Protein AF-A0A832FJK4-F1 (afdb_monomer_lite)

Radius of gyration: 18.73 Å; chains: 1; bounding box: 47×43×52 Å

Structure (mmCIF, N/CA/C/O backbone):
data_AF-A0A832FJK4-F1
#
_entry.id   AF-A0A832FJK4-F1
#
loop_
_atom_site.group_PDB
_atom_site.id
_atom_site.type_symbol
_atom_site.label_atom_id
_atom_site.label_alt_id
_atom_site.label_comp_id
_atom_site.label_asym_id
_atom_site.label_entity_id
_atom_site.label_seq_id
_atom_site.pdbx_PDB_ins_code
_atom_site.Cartn_x
_atom_site.Cartn_y
_atom_site.Cartn_z
_atom_site.occupancy
_atom_site.B_iso_or_equiv
_atom_site.auth_seq_id
_atom_site.auth_comp_id
_atom_site.auth_asym_id
_atom_site.auth_atom_id
_atom_site.pdbx_PDB_model_num
ATOM 1 N N . MET A 1 1 ? -4.639 -10.556 -31.255 1.00 46.19 1 MET A N 1
ATOM 2 C CA . MET A 1 1 ? -5.691 -10.397 -30.230 1.00 46.19 1 MET A CA 1
ATOM 3 C C . MET A 1 1 ? -5.447 -9.042 -29.583 1.00 46.19 1 MET A C 1
ATOM 5 O O . MET A 1 1 ? -4.349 -8.845 -29.084 1.00 46.19 1 MET A O 1
ATOM 9 N N . GLU A 1 2 ? -6.365 -8.078 -29.709 1.00 50.56 2 GLU A N 1
ATOM 10 C CA . GLU A 1 2 ? -6.190 -6.750 -29.097 1.00 50.56 2 GLU A CA 1
ATOM 11 C C . GLU A 1 2 ? -6.209 -6.884 -27.573 1.00 50.56 2 GLU A C 1
ATOM 13 O O . GLU A 1 2 ? -7.192 -7.343 -26.992 1.00 50.56 2 GLU A O 1
ATOM 18 N N . PHE A 1 3 ? -5.112 -6.502 -26.926 1.00 54.91 3 PHE A N 1
ATOM 19 C CA . PHE A 1 3 ? -5.036 -6.428 -25.477 1.00 54.91 3 PHE A CA 1
ATOM 20 C C . PHE A 1 3 ? -5.956 -5.311 -24.973 1.00 54.91 3 PHE A C 1
ATOM 22 O O . PHE A 1 3 ? -5.736 -4.136 -25.263 1.00 54.91 3 PHE A O 1
ATOM 29 N N . LYS A 1 4 ? -6.999 -5.676 -24.221 1.00 58.84 4 LYS A N 1
ATOM 30 C CA . LYS A 1 4 ? -7.890 -4.724 -23.551 1.00 58.84 4 LYS A CA 1
ATOM 31 C C . LYS A 1 4 ? -7.655 -4.798 -22.051 1.00 58.84 4 LYS A C 1
ATOM 33 O O . LYS A 1 4 ? -8.064 -5.756 -21.402 1.00 58.84 4 LYS A O 1
ATOM 38 N N . VAL A 1 5 ? -7.015 -3.772 -21.500 1.00 63.72 5 VAL A N 1
ATOM 39 C CA . VAL A 1 5 ? -7.017 -3.554 -20.051 1.00 63.72 5 VAL A CA 1
ATOM 40 C C . VAL A 1 5 ? -8.322 -2.876 -19.677 1.00 63.72 5 VAL A C 1
ATOM 42 O O . VAL A 1 5 ? -8.707 -1.885 -20.299 1.00 63.72 5 VAL A O 1
ATOM 45 N N . ASN A 1 6 ? -8.981 -3.372 -18.634 1.00 70.50 6 ASN A N 1
ATOM 46 C CA . ASN A 1 6 ? -10.072 -2.632 -18.019 1.00 70.50 6 ASN A CA 1
ATOM 47 C C . ASN A 1 6 ? -9.505 -1.340 -17.414 1.00 70.50 6 ASN A C 1
ATOM 49 O O . ASN A 1 6 ? -8.643 -1.371 -16.537 1.00 70.50 6 ASN A O 1
ATOM 53 N N . LEU A 1 7 ? -9.967 -0.191 -17.900 1.00 74.19 7 LEU A N 1
ATOM 54 C CA . LEU A 1 7 ? -9.667 1.091 -17.273 1.00 74.19 7 LEU A CA 1
ATOM 55 C C . LEU A 1 7 ? -10.648 1.326 -16.116 1.00 74.19 7 LEU A C 1
ATOM 57 O O . LEU A 1 7 ? -11.813 0.944 -16.233 1.00 74.19 7 LEU A O 1
ATOM 61 N N . PRO A 1 8 ? -10.216 1.963 -15.012 1.00 87.25 8 PRO A N 1
ATOM 62 C CA . PRO A 1 8 ? -8.905 2.588 -14.789 1.00 87.25 8 PRO A CA 1
ATOM 63 C C . PRO A 1 8 ? -7.824 1.629 -14.234 1.00 87.25 8 PRO A C 1
ATOM 65 O O . PRO A 1 8 ? -7.935 1.176 -13.093 1.00 87.25 8 PRO A O 1
ATOM 68 N N . LEU A 1 9 ? -6.743 1.387 -14.998 1.00 94.12 9 LEU A N 1
ATOM 69 C CA . LEU A 1 9 ? -5.592 0.569 -14.573 1.00 94.12 9 LEU A CA 1
ATOM 70 C C . LEU A 1 9 ? -4.705 1.319 -13.571 1.00 94.12 9 LEU A C 1
ATOM 72 O O . LEU A 1 9 ? -4.314 2.462 -13.810 1.00 94.12 9 LEU A O 1
ATOM 76 N N . ARG A 1 10 ? -4.339 0.650 -12.481 1.00 96.88 10 ARG A N 1
ATOM 77 C CA . ARG A 1 10 ? -3.470 1.154 -11.417 1.00 96.88 10 ARG A CA 1
ATOM 78 C C . ARG A 1 10 ? -2.304 0.201 -11.221 1.00 96.88 10 ARG A C 1
ATOM 80 O O . ARG A 1 10 ? -2.511 -1.001 -11.071 1.00 96.88 10 ARG A O 1
ATOM 87 N N . LEU A 1 11 ? -1.091 0.734 -11.205 1.00 97.88 11 LEU A N 1
ATOM 88 C CA . LEU A 1 11 ? 0.113 -0.050 -10.959 1.00 97.88 11 LEU A CA 1
ATOM 89 C C . LEU A 1 11 ? 0.932 0.578 -9.841 1.00 97.88 11 LEU A C 1
ATOM 91 O O . LEU A 1 11 ? 1.090 1.795 -9.780 1.00 97.88 11 LEU A O 1
ATOM 95 N N . SER A 1 12 ? 1.475 -0.271 -8.981 1.00 98.12 12 SER A N 1
ATOM 96 C CA . SER A 1 12 ? 2.572 0.086 -8.087 1.00 98.12 12 SER A CA 1
ATOM 97 C C . SER A 1 12 ? 3.820 -0.657 -8.536 1.00 98.12 12 SER A C 1
ATOM 99 O O . SER A 1 12 ? 3.767 -1.875 -8.716 1.00 98.12 12 SER A O 1
ATOM 101 N N . LEU A 1 13 ? 4.914 0.064 -8.718 1.00 97.88 13 LEU A N 1
ATOM 102 C CA . LEU A 1 13 ? 6.229 -0.475 -9.025 1.00 97.88 13 LEU A CA 1
ATOM 103 C C . LEU A 1 13 ? 7.113 -0.247 -7.816 1.00 97.88 13 LEU A C 1
ATOM 105 O O . LEU A 1 13 ? 7.175 0.869 -7.305 1.00 97.88 13 LEU A O 1
ATOM 109 N N . SER A 1 14 ? 7.800 -1.297 -7.400 1.00 97.19 14 SER A N 1
ATOM 110 C CA . SER A 1 14 ? 8.677 -1.248 -6.255 1.00 97.19 14 SER A CA 1
ATOM 111 C C . SER A 1 14 ? 10.026 -1.877 -6.546 1.00 97.19 14 SER A C 1
ATOM 113 O O . SER A 1 14 ? 10.111 -2.954 -7.149 1.00 97.19 14 SER A O 1
ATOM 115 N N . PHE A 1 15 ? 11.074 -1.188 -6.110 1.00 95.31 15 PHE A N 1
ATOM 116 C CA . PHE A 1 15 ? 12.455 -1.627 -6.227 1.00 95.31 15 PHE A CA 1
ATOM 117 C C . PHE A 1 15 ? 13.087 -1.648 -4.839 1.00 95.31 15 PHE A C 1
ATOM 119 O O . PHE A 1 15 ? 13.536 -0.623 -4.330 1.00 95.31 15 PHE A O 1
ATOM 126 N N . TYR A 1 16 ? 13.079 -2.832 -4.233 1.00 91.25 16 TYR A N 1
ATOM 127 C CA . TYR A 1 16 ? 13.581 -3.078 -2.884 1.00 91.25 16 TYR A CA 1
ATOM 128 C C . TYR A 1 16 ? 14.607 -4.201 -2.907 1.00 91.25 16 TYR A C 1
ATOM 130 O O . TYR A 1 16 ? 14.375 -5.247 -3.514 1.00 91.25 16 TYR A O 1
ATOM 138 N N . ASN A 1 17 ? 15.731 -3.997 -2.230 1.00 90.06 17 ASN A N 1
ATOM 139 C CA . ASN A 1 17 ? 16.921 -4.832 -2.315 1.00 90.06 17 ASN A CA 1
ATOM 140 C C . ASN A 1 17 ? 17.280 -5.141 -3.777 1.00 90.06 17 ASN A C 1
ATOM 142 O O . ASN A 1 17 ? 17.509 -6.298 -4.137 1.00 90.06 17 ASN A O 1
ATOM 146 N N . TRP A 1 18 ? 17.259 -4.123 -4.645 1.00 89.81 18 TRP A N 1
ATOM 147 C CA . TRP A 1 18 ? 17.527 -4.318 -6.068 1.00 89.81 18 TRP A CA 1
ATOM 148 C C . TRP A 1 18 ? 18.979 -4.771 -6.283 1.00 89.81 18 TRP A C 1
ATOM 150 O O . TRP A 1 18 ? 19.924 -4.002 -6.122 1.00 89.81 18 TRP A O 1
ATOM 160 N N . GLN A 1 19 ? 19.146 -6.036 -6.672 1.00 85.38 19 GLN A N 1
ATOM 161 C CA . GLN A 1 19 ? 20.445 -6.643 -6.995 1.00 85.38 19 GLN A CA 1
ATOM 162 C C . GLN A 1 19 ? 20.674 -6.808 -8.505 1.00 85.38 19 GLN A C 1
ATOM 164 O O . GLN A 1 19 ? 21.713 -7.316 -8.921 1.00 85.38 19 GLN A O 1
ATOM 169 N N . GLY A 1 20 ? 19.697 -6.424 -9.331 1.00 80.12 20 GLY A N 1
ATOM 170 C CA . GLY A 1 20 ? 19.796 -6.541 -10.783 1.00 80.12 20 GLY A CA 1
ATOM 171 C C . GLY A 1 20 ? 20.735 -5.502 -11.394 1.00 80.12 20 GLY A C 1
ATOM 172 O O . GLY A 1 20 ? 21.103 -4.502 -10.772 1.00 80.12 20 GLY A O 1
ATOM 173 N N . ALA A 1 21 ? 21.106 -5.718 -12.652 1.00 83.75 21 ALA A N 1
ATOM 174 C CA . ALA A 1 21 ? 21.904 -4.747 -13.385 1.00 83.75 21 ALA A CA 1
ATOM 175 C C . ALA A 1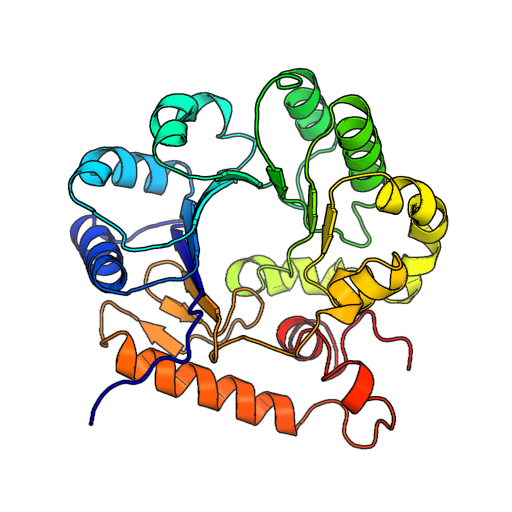 21 ? 21.063 -3.500 -13.725 1.00 83.75 21 ALA A C 1
ATOM 177 O O . ALA A 1 21 ? 19.856 -3.590 -13.950 1.00 83.75 21 ALA A O 1
ATOM 178 N N . GLU A 1 22 ? 21.694 -2.328 -13.805 1.00 85.81 22 GLU A N 1
ATOM 179 C CA . GLU A 1 22 ? 21.026 -1.074 -14.195 1.00 85.81 22 GLU A CA 1
ATOM 180 C C . GLU A 1 22 ? 20.249 -1.169 -15.532 1.00 85.81 22 GLU A C 1
ATOM 182 O O . GLU A 1 22 ? 19.123 -0.670 -15.591 1.00 85.81 22 GLU A O 1
ATOM 187 N N . PRO A 1 23 ? 20.725 -1.887 -16.573 1.00 89.88 23 PRO A N 1
ATOM 188 C CA . PRO A 1 23 ? 19.935 -2.104 -17.788 1.00 89.88 23 PRO A CA 1
ATOM 189 C C . PRO A 1 23 ? 18.600 -2.828 -17.556 1.00 89.88 23 PRO A C 1
ATOM 191 O O . PRO A 1 23 ? 17.607 -2.508 -18.211 1.00 89.88 23 PRO A O 1
ATOM 194 N N . ASP A 1 24 ? 18.536 -3.774 -16.614 1.00 91.62 24 ASP A N 1
ATOM 195 C CA . ASP A 1 24 ? 17.291 -4.485 -16.297 1.00 91.62 24 ASP A CA 1
ATOM 196 C C . ASP A 1 24 ? 16.299 -3.567 -15.579 1.00 91.62 24 ASP A C 1
ATOM 198 O O . ASP A 1 24 ? 15.100 -3.599 -15.863 1.00 91.62 24 ASP A O 1
ATOM 202 N N . PHE A 1 25 ? 16.803 -2.693 -14.704 1.00 91.69 25 PHE A N 1
ATOM 203 C CA . PHE A 1 25 ? 16.010 -1.659 -14.043 1.00 91.69 25 PHE A CA 1
ATOM 204 C C . PHE A 1 25 ? 15.345 -0.740 -15.078 1.00 91.69 25 PHE A C 1
ATOM 206 O O . PHE A 1 25 ? 14.126 -0.553 -15.070 1.00 91.69 25 PHE A O 1
ATOM 213 N N . GLN A 1 26 ? 16.130 -0.243 -16.038 1.00 92.44 26 GLN A N 1
ATOM 214 C CA . GLN A 1 26 ? 15.624 0.591 -17.129 1.00 92.44 26 GLN A CA 1
ATOM 215 C C . GLN A 1 26 ? 14.624 -0.159 -18.016 1.00 92.44 26 GLN A C 1
ATOM 217 O O . GLN A 1 26 ? 13.579 0.393 -18.367 1.00 92.44 26 GLN A O 1
ATOM 222 N N . LYS A 1 27 ? 14.895 -1.430 -18.342 1.00 94.50 27 LYS A N 1
ATOM 223 C CA . LYS A 1 27 ? 13.990 -2.277 -19.132 1.00 94.50 27 LYS A CA 1
ATOM 224 C C . LYS A 1 27 ? 12.620 -2.419 -18.464 1.00 94.50 27 LYS A C 1
ATOM 226 O O . LYS A 1 27 ? 11.601 -2.313 -19.146 1.00 94.50 27 LYS A O 1
ATOM 231 N N . ILE A 1 28 ? 12.579 -2.608 -17.143 1.00 95.56 28 ILE A N 1
ATOM 232 C CA . ILE A 1 28 ? 11.327 -2.687 -16.373 1.00 95.56 28 ILE A CA 1
ATOM 233 C C . ILE A 1 28 ? 10.563 -1.360 -16.441 1.00 95.56 28 ILE A C 1
ATOM 235 O O . ILE A 1 28 ? 9.364 -1.357 -16.727 1.00 95.56 28 ILE A O 1
ATOM 239 N N . LEU A 1 29 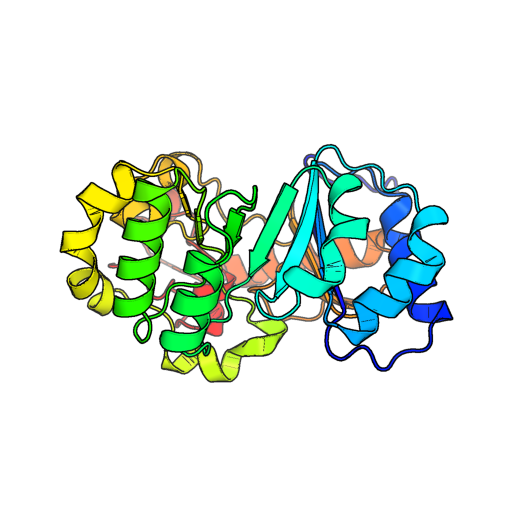? 11.242 -0.231 -16.223 1.00 95.12 29 LEU A N 1
ATOM 240 C CA . LEU A 1 29 ? 10.607 1.087 -16.298 1.00 95.12 29 LEU A CA 1
ATOM 241 C C . LEU A 1 29 ? 10.061 1.380 -17.703 1.00 95.12 29 LEU A C 1
ATOM 243 O O . LEU A 1 29 ? 8.918 1.820 -17.826 1.00 95.12 29 LEU A O 1
ATOM 247 N N . LYS A 1 30 ? 10.816 1.056 -18.764 1.00 94.56 30 LYS A N 1
ATOM 248 C CA . LYS A 1 30 ? 10.356 1.176 -20.159 1.00 94.56 30 LYS A CA 1
ATOM 249 C C . LYS A 1 30 ? 9.135 0.307 -20.453 1.00 94.56 30 LYS A C 1
ATOM 251 O O . LYS A 1 30 ? 8.217 0.766 -21.130 1.00 94.56 30 LYS A O 1
ATOM 256 N N . ALA A 1 31 ? 9.069 -0.907 -19.906 1.00 94.25 31 ALA A N 1
ATOM 257 C CA . ALA A 1 31 ? 7.905 -1.777 -20.079 1.00 94.25 31 ALA A CA 1
ATOM 258 C C . ALA A 1 31 ? 6.610 -1.152 -19.521 1.00 94.25 31 ALA A C 1
ATOM 260 O O . ALA A 1 31 ? 5.530 -1.385 -20.060 1.00 94.25 31 ALA A O 1
ATOM 261 N N . VAL A 1 32 ? 6.712 -0.331 -18.471 1.00 94.69 32 VAL A N 1
ATOM 262 C CA . VAL A 1 32 ? 5.561 0.340 -17.844 1.00 94.69 32 VAL A CA 1
ATOM 263 C C . VAL A 1 32 ? 5.293 1.726 -18.432 1.00 94.69 32 VAL A C 1
ATOM 265 O O . VAL A 1 32 ? 4.139 2.145 -18.499 1.00 94.69 32 VAL A O 1
ATOM 268 N N . GLU A 1 33 ? 6.320 2.428 -18.914 1.00 94.12 33 GLU A N 1
ATOM 269 C CA . GLU A 1 33 ? 6.223 3.778 -19.489 1.00 94.12 33 GLU A CA 1
ATOM 270 C C . GLU A 1 33 ? 5.171 3.890 -20.605 1.00 94.12 33 GLU A C 1
ATOM 272 O O . GLU A 1 33 ? 4.436 4.879 -20.685 1.00 94.12 33 GLU A O 1
ATOM 277 N N . HIS A 1 34 ? 5.067 2.866 -21.454 1.00 89.94 34 HIS A N 1
ATOM 278 C CA . HIS A 1 34 ? 4.142 2.858 -22.586 1.00 89.94 34 HIS A CA 1
ATOM 279 C C . HIS A 1 34 ? 2.667 2.680 -22.187 1.00 89.94 34 HIS A C 1
ATOM 281 O O . HIS A 1 34 ? 1.778 2.944 -23.005 1.00 89.94 34 HIS A O 1
ATOM 287 N N . LEU A 1 35 ? 2.387 2.263 -20.950 1.00 92.69 35 LEU A N 1
ATOM 288 C CA . LEU A 1 35 ? 1.033 2.011 -20.469 1.00 92.69 35 LEU A CA 1
ATOM 289 C C . LEU A 1 35 ? 0.301 3.322 -20.158 1.00 92.69 35 LEU A C 1
ATOM 291 O O . LEU A 1 35 ? 0.863 4.261 -19.600 1.00 92.69 35 LEU A O 1
ATOM 295 N N . LYS A 1 36 ? -0.994 3.371 -20.486 1.00 92.69 36 LYS A N 1
ATOM 296 C CA . LYS A 1 36 ? -1.892 4.452 -20.055 1.00 92.69 36 LYS A CA 1
ATOM 297 C C . LYS A 1 36 ? -2.511 4.073 -18.716 1.00 92.69 36 LYS A C 1
ATOM 299 O O . LYS A 1 36 ? -3.383 3.208 -18.660 1.00 92.69 36 LYS A O 1
ATOM 304 N N . LEU A 1 37 ? -2.053 4.719 -17.653 1.00 95.31 37 LEU A N 1
ATOM 305 C CA . LEU A 1 37 ? -2.426 4.398 -16.281 1.00 95.31 37 LEU A CA 1
ATOM 306 C C . LEU A 1 37 ? -3.350 5.468 -15.701 1.00 95.31 37 LEU A C 1
ATOM 308 O O . LEU A 1 37 ? -3.211 6.663 -15.958 1.00 95.31 37 LEU A O 1
ATOM 312 N N . PHE A 1 38 ? -4.283 5.041 -14.862 1.00 95.94 38 PHE A N 1
ATOM 313 C CA . PHE A 1 38 ? -4.989 5.957 -13.978 1.00 95.94 38 PHE A CA 1
ATOM 314 C C . PHE A 1 38 ? -4.088 6.385 -12.822 1.00 95.94 38 PHE A C 1
ATOM 316 O O . PHE A 1 38 ? -3.971 7.575 -12.543 1.00 95.94 38 PHE A O 1
ATOM 323 N N . SER A 1 39 ? -3.390 5.436 -12.194 1.00 97.00 39 SER A N 1
ATOM 324 C CA . SER A 1 39 ? -2.366 5.762 -11.204 1.00 97.00 39 SER A CA 1
ATOM 325 C C . SER A 1 39 ? -1.116 4.906 -11.350 1.00 97.00 39 SER A C 1
ATOM 327 O O . SER A 1 39 ? -1.196 3.715 -11.663 1.00 97.00 39 SER A O 1
ATOM 329 N N . LEU A 1 40 ? 0.024 5.531 -11.077 1.00 97.62 40 LEU A N 1
ATOM 330 C CA . LEU A 1 40 ? 1.325 4.899 -10.946 1.00 97.62 40 LEU A CA 1
ATOM 331 C C . LEU A 1 40 ? 1.924 5.283 -9.592 1.00 97.62 40 LEU A C 1
ATOM 333 O O . LEU A 1 40 ? 2.161 6.464 -9.341 1.00 97.62 40 LEU A O 1
ATOM 337 N N . SER A 1 41 ? 2.181 4.294 -8.747 1.00 97.88 41 SER A N 1
ATOM 338 C CA . SER A 1 41 ? 2.978 4.467 -7.533 1.00 97.88 41 SER A CA 1
ATOM 339 C C . SER A 1 41 ? 4.380 3.924 -7.780 1.00 97.88 41 SER A C 1
ATOM 341 O O . SER A 1 41 ? 4.511 2.813 -8.293 1.00 97.88 41 SER A O 1
ATOM 343 N N . LEU A 1 42 ? 5.407 4.696 -7.441 1.00 97.19 42 LEU A N 1
ATOM 344 C CA . LEU A 1 42 ? 6.803 4.273 -7.494 1.00 97.19 42 LEU A CA 1
ATOM 345 C C . LEU A 1 42 ? 7.364 4.254 -6.080 1.00 97.19 42 LEU A C 1
ATOM 347 O O . LEU A 1 42 ? 7.257 5.244 -5.366 1.00 97.19 42 LEU A O 1
ATOM 351 N N . GLU A 1 43 ? 7.944 3.130 -5.698 1.00 96.25 43 GLU A N 1
ATOM 352 C CA . GLU A 1 43 ? 8.523 2.893 -4.384 1.00 96.25 43 GLU A CA 1
ATOM 353 C C . GLU A 1 43 ? 9.959 2.394 -4.556 1.00 96.25 43 GLU A C 1
ATOM 355 O O . GLU A 1 43 ? 10.241 1.539 -5.401 1.00 96.25 43 GLU A O 1
ATOM 360 N N . PHE A 1 44 ? 10.875 2.941 -3.767 1.00 93.31 44 PHE A N 1
ATOM 361 C CA . PHE A 1 44 ? 12.295 2.636 -3.870 1.00 93.31 44 PHE A CA 1
ATOM 362 C C . PHE A 1 44 ? 12.900 2.515 -2.478 1.00 93.31 44 PHE A C 1
ATOM 364 O O . PHE A 1 44 ? 12.594 3.322 -1.602 1.00 93.31 44 PHE A O 1
ATOM 371 N N . ASP A 1 45 ? 13.816 1.567 -2.307 1.00 91.00 45 ASP A N 1
ATOM 372 C CA . ASP A 1 45 ? 14.832 1.710 -1.270 1.00 91.00 45 ASP A CA 1
ATOM 373 C C . ASP A 1 45 ? 15.860 2.792 -1.657 1.00 91.00 45 ASP A C 1
ATOM 375 O O . ASP A 1 45 ? 15.909 3.276 -2.795 1.00 91.00 45 ASP A O 1
ATOM 379 N N . ARG A 1 46 ? 16.731 3.154 -0.713 1.00 88.50 46 ARG A N 1
ATOM 380 C CA . ARG A 1 46 ? 17.774 4.166 -0.919 1.00 88.50 46 ARG A CA 1
ATOM 381 C C . ARG A 1 46 ? 18.672 3.901 -2.135 1.00 88.50 46 ARG A C 1
ATOM 383 O O . ARG A 1 46 ? 19.056 4.842 -2.832 1.00 88.50 46 ARG A O 1
ATOM 390 N N . GLN A 1 47 ? 19.041 2.646 -2.391 1.00 89.69 47 GLN A N 1
ATOM 391 C CA . GLN A 1 47 ? 19.947 2.296 -3.486 1.00 89.69 47 GLN A CA 1
ATOM 392 C C . GLN A 1 47 ? 19.244 2.440 -4.839 1.00 89.69 47 GLN A C 1
ATOM 394 O O . GLN A 1 47 ? 19.767 3.095 -5.744 1.00 89.69 47 GLN A O 1
ATOM 399 N N . ALA A 1 48 ? 18.055 1.859 -4.973 1.00 91.81 48 ALA A N 1
ATOM 400 C CA . ALA A 1 48 ? 17.244 1.929 -6.177 1.00 91.81 48 ALA A CA 1
ATOM 401 C C . ALA A 1 48 ? 16.830 3.370 -6.495 1.00 91.81 48 ALA A C 1
ATOM 403 O O . ALA A 1 48 ? 16.816 3.761 -7.662 1.00 91.81 48 ALA A O 1
ATOM 404 N N . LEU A 1 49 ? 16.575 4.185 -5.468 1.00 90.56 49 LEU A N 1
ATOM 405 C CA . LEU A 1 49 ? 16.257 5.598 -5.633 1.00 90.56 49 LEU A CA 1
ATOM 406 C C . LEU A 1 49 ? 17.414 6.377 -6.262 1.00 90.56 49 LEU A C 1
ATOM 408 O O . LEU A 1 49 ? 17.196 7.175 -7.172 1.00 90.56 49 LEU A O 1
ATOM 412 N N . SER A 1 50 ? 18.650 6.097 -5.840 1.00 88.50 50 SER A N 1
ATOM 413 C CA . SER A 1 50 ? 19.844 6.709 -6.430 1.00 88.50 50 SER A CA 1
ATOM 414 C C . SER A 1 50 ? 20.031 6.324 -7.903 1.00 88.50 50 SER A C 1
ATOM 416 O O . SER A 1 50 ? 20.426 7.158 -8.718 1.00 88.50 50 SER A O 1
ATOM 418 N N . ILE A 1 51 ? 19.724 5.076 -8.274 1.00 90.50 51 ILE A N 1
ATOM 419 C CA . ILE A 1 51 ? 19.753 4.627 -9.677 1.00 90.50 51 ILE A CA 1
ATOM 420 C C . ILE A 1 51 ? 18.667 5.352 -10.482 1.00 90.50 51 ILE A C 1
ATOM 422 O O . ILE A 1 51 ? 18.941 5.897 -11.554 1.00 90.50 51 ILE A O 1
ATOM 426 N N . PHE A 1 52 ? 17.448 5.422 -9.943 1.00 90.69 52 PHE A N 1
ATOM 427 C CA . PHE A 1 52 ? 16.340 6.135 -10.572 1.00 90.69 52 PHE A CA 1
ATOM 428 C C . PHE A 1 52 ? 16.674 7.612 -10.803 1.00 90.69 52 PHE A C 1
ATOM 430 O O . PHE A 1 52 ? 16.484 8.119 -11.902 1.00 90.69 52 PHE A O 1
ATOM 437 N N . GLN A 1 53 ? 17.253 8.294 -9.813 1.00 89.06 53 GLN A N 1
ATOM 438 C CA . GLN A 1 53 ? 17.647 9.705 -9.899 1.00 89.06 53 GLN A CA 1
ATOM 439 C C . GLN A 1 53 ? 18.609 10.014 -11.053 1.00 89.06 53 GLN A C 1
ATOM 441 O O . GLN A 1 53 ? 18.549 11.100 -11.624 1.00 89.06 53 GLN A O 1
ATOM 446 N N . LYS A 1 54 ? 19.477 9.073 -11.433 1.00 89.75 54 LYS A N 1
ATOM 447 C CA . LYS A 1 54 ? 20.419 9.276 -12.546 1.00 89.75 54 LYS A CA 1
ATOM 448 C C . LYS A 1 54 ? 19.741 9.245 -13.912 1.00 89.75 54 LYS A C 1
ATOM 450 O O . LYS A 1 54 ? 20.234 9.872 -14.841 1.00 89.75 54 LYS A O 1
ATOM 455 N N . SER A 1 55 ? 18.624 8.529 -14.022 1.00 87.94 55 SER A N 1
ATOM 456 C CA . SER A 1 55 ? 17.970 8.216 -15.296 1.00 87.94 55 SER A CA 1
ATOM 457 C C . SER A 1 55 ? 16.518 8.695 -15.380 1.00 87.94 55 SER A C 1
ATOM 459 O O . SER A 1 55 ? 15.881 8.513 -16.411 1.00 87.94 55 SER A O 1
ATOM 461 N N . PHE A 1 56 ? 15.961 9.346 -14.348 1.00 86.12 56 PHE A N 1
ATOM 462 C CA . PHE A 1 56 ? 14.523 9.660 -14.311 1.00 86.12 56 PHE A CA 1
ATOM 463 C C . PHE A 1 56 ? 14.068 10.542 -15.485 1.00 86.12 56 PHE A C 1
ATOM 465 O O . PHE A 1 56 ? 12.956 10.374 -15.982 1.00 86.12 56 PHE A O 1
ATOM 472 N N . ASN A 1 57 ? 14.933 11.454 -15.950 1.00 87.00 57 ASN A N 1
ATOM 473 C CA . ASN A 1 57 ? 14.664 12.341 -17.087 1.00 87.00 57 ASN A CA 1
ATOM 474 C C . ASN A 1 57 ? 14.481 11.578 -18.413 1.00 87.00 57 ASN A C 1
ATOM 476 O O . ASN A 1 57 ? 13.985 12.143 -19.385 1.00 87.00 57 ASN A O 1
ATOM 480 N N . GLU A 1 58 ? 14.859 10.300 -18.463 1.00 90.38 58 GLU A N 1
ATOM 481 C CA . GLU A 1 58 ? 14.712 9.424 -19.628 1.00 90.38 58 GLU A CA 1
ATOM 482 C C . GLU A 1 58 ? 13.329 8.752 -19.703 1.00 90.38 58 GLU A C 1
ATOM 484 O O . GLU A 1 58 ? 13.040 8.041 -20.675 1.00 90.38 58 GLU A O 1
ATOM 489 N N . PHE A 1 59 ? 12.470 8.959 -18.694 1.00 90.25 59 PHE A N 1
ATOM 490 C CA . PHE A 1 59 ? 11.153 8.331 -18.587 1.00 90.25 59 PHE A CA 1
ATOM 491 C C . PHE A 1 59 ? 10.013 9.356 -18.550 1.00 90.25 59 PHE A C 1
ATOM 493 O O . PHE A 1 59 ? 10.020 10.330 -17.800 1.00 90.25 59 PHE A O 1
ATOM 500 N N . SER A 1 60 ? 8.959 9.083 -19.316 1.00 92.19 60 SER A N 1
ATOM 501 C CA . SER A 1 60 ? 7.739 9.880 -19.411 1.00 92.19 60 SER A CA 1
ATOM 502 C C . SER A 1 60 ? 6.501 9.012 -19.168 1.00 92.19 60 SER A C 1
ATOM 504 O O . SER A 1 60 ? 5.757 8.644 -20.080 1.00 92.19 60 SER A O 1
ATOM 506 N N . PHE A 1 61 ? 6.261 8.668 -17.900 1.00 93.38 61 PHE A N 1
ATOM 507 C CA . PHE A 1 61 ? 5.111 7.844 -17.518 1.00 93.38 61 PHE A CA 1
ATOM 508 C C . PHE A 1 61 ? 3.777 8.535 -17.829 1.00 93.38 61 PHE A C 1
ATOM 510 O O . PHE A 1 61 ? 3.514 9.654 -17.366 1.00 93.38 61 PHE A O 1
ATOM 517 N N . LYS A 1 62 ? 2.894 7.831 -18.545 1.00 93.12 62 LYS A N 1
ATOM 518 C CA . LYS A 1 62 ? 1.535 8.283 -18.880 1.00 93.12 62 LYS A CA 1
ATOM 519 C C . LYS A 1 62 ? 0.539 7.837 -17.810 1.00 93.12 62 LYS A C 1
ATOM 521 O O . LYS A 1 62 ? -0.234 6.904 -18.017 1.00 93.12 62 LYS A O 1
ATOM 526 N N . ALA A 1 63 ? 0.556 8.520 -16.668 1.00 94.81 63 ALA A N 1
ATOM 527 C CA . ALA A 1 63 ? -0.373 8.285 -15.566 1.00 94.81 63 ALA A CA 1
ATOM 528 C C . ALA A 1 63 ? -1.134 9.564 -15.198 1.00 94.81 63 ALA A C 1
ATOM 530 O O . ALA A 1 63 ? -0.518 10.627 -15.125 1.00 94.81 63 ALA A O 1
ATOM 531 N N . PHE A 1 64 ? -2.446 9.461 -14.947 1.00 94.75 64 PHE A N 1
ATOM 532 C CA . PHE A 1 64 ? -3.243 10.590 -14.440 1.00 94.75 64 PHE A CA 1
ATOM 533 C C . PHE A 1 64 ? -2.770 11.030 -13.047 1.00 94.75 64 PHE A C 1
ATOM 535 O O . PHE A 1 64 ? -2.672 12.224 -12.778 1.00 94.75 64 PHE A O 1
ATOM 542 N N . LYS A 1 65 ? -2.421 10.064 -12.192 1.00 95.81 65 LYS A N 1
ATOM 543 C CA . LYS A 1 65 ? -1.841 10.291 -10.868 1.00 95.81 65 LYS A CA 1
ATOM 544 C C . LYS A 1 65 ? -0.507 9.559 -10.720 1.00 95.81 65 LYS A C 1
ATOM 546 O O . LYS A 1 65 ? -0.434 8.356 -10.968 1.00 95.81 65 LYS A O 1
ATOM 551 N N . LYS A 1 66 ? 0.530 10.268 -10.280 1.00 96.38 66 LYS A N 1
ATOM 552 C CA . LYS A 1 66 ? 1.859 9.735 -9.959 1.00 96.38 66 LYS A CA 1
ATOM 553 C C . LYS A 1 66 ? 2.153 9.955 -8.483 1.00 96.38 66 LYS A C 1
ATOM 555 O O . LYS A 1 66 ? 2.105 11.093 -8.018 1.00 96.38 66 LYS A O 1
ATOM 560 N N . THR A 1 67 ? 2.491 8.884 -7.784 1.00 97.31 67 THR A N 1
ATOM 561 C CA . THR A 1 67 ? 2.818 8.919 -6.359 1.00 97.31 67 THR A CA 1
ATOM 562 C C . THR A 1 67 ? 4.222 8.376 -6.143 1.00 97.31 67 THR A C 1
ATOM 564 O O . THR A 1 67 ? 4.529 7.286 -6.624 1.00 97.31 67 THR A O 1
ATOM 567 N N . LEU A 1 68 ? 5.054 9.117 -5.417 1.00 96.50 68 LEU A N 1
ATOM 568 C CA . LEU A 1 68 ? 6.299 8.595 -4.858 1.00 96.50 68 LEU A CA 1
ATOM 569 C C . LEU A 1 68 ? 6.000 8.039 -3.468 1.00 96.50 68 LEU A C 1
ATOM 571 O O . LEU A 1 68 ? 5.446 8.759 -2.642 1.00 96.50 68 LEU A O 1
ATOM 575 N N . ILE A 1 69 ? 6.360 6.786 -3.223 1.00 96.50 69 ILE A N 1
ATOM 576 C CA . ILE A 1 69 ? 6.354 6.169 -1.899 1.00 96.50 69 ILE A CA 1
ATOM 577 C C . ILE A 1 69 ? 7.806 6.100 -1.434 1.00 96.50 69 ILE A C 1
ATOM 579 O O . ILE A 1 69 ? 8.657 5.565 -2.147 1.00 96.50 69 ILE A O 1
ATOM 583 N N . ILE A 1 70 ? 8.095 6.664 -0.266 1.00 94.12 70 ILE A N 1
ATOM 584 C CA . ILE A 1 70 ? 9.449 6.726 0.289 1.00 94.12 70 ILE A CA 1
ATOM 585 C C . ILE A 1 70 ? 9.430 6.403 1.779 1.00 94.12 70 ILE A C 1
ATOM 587 O O . ILE A 1 70 ? 8.529 6.845 2.492 1.00 94.12 70 ILE A O 1
ATOM 591 N N . ASP A 1 71 ? 10.425 5.656 2.253 1.00 94.38 71 ASP A N 1
ATOM 592 C CA . ASP A 1 71 ? 10.613 5.417 3.683 1.00 94.38 71 ASP A CA 1
ATOM 593 C C . ASP A 1 71 ? 10.840 6.752 4.412 1.00 94.38 71 ASP A C 1
ATOM 595 O O . ASP A 1 71 ? 11.580 7.628 3.947 1.00 94.38 71 ASP A O 1
ATOM 599 N N . PHE A 1 72 ? 10.206 6.928 5.570 1.00 95.00 72 PHE A N 1
ATOM 600 C CA . PHE A 1 72 ? 10.332 8.151 6.362 1.00 95.00 72 PHE A CA 1
ATOM 601 C C . PHE A 1 72 ? 11.779 8.498 6.745 1.00 95.00 72 PHE A C 1
ATOM 603 O O . PHE A 1 72 ? 12.096 9.680 6.906 1.00 95.00 72 PHE A O 1
ATOM 610 N N . LYS A 1 73 ? 12.667 7.501 6.854 1.00 93.31 73 LYS A N 1
ATOM 611 C CA . LYS A 1 73 ? 14.097 7.700 7.132 1.00 93.31 73 LYS A CA 1
ATOM 612 C C . LYS A 1 73 ? 14.840 8.313 5.951 1.00 93.31 73 LYS A C 1
ATOM 614 O O . LYS A 1 73 ? 15.797 9.051 6.166 1.00 93.31 73 LYS A O 1
ATOM 619 N N . ASP A 1 74 ? 14.371 8.064 4.733 1.00 91.81 74 ASP A N 1
ATOM 620 C CA . ASP A 1 74 ? 14.980 8.564 3.500 1.00 91.81 74 ASP A CA 1
ATOM 621 C C . ASP A 1 74 ? 14.316 9.863 2.996 1.00 91.81 74 ASP A C 1
ATOM 623 O O . ASP A 1 74 ? 14.835 10.513 2.088 1.00 91.81 74 ASP A O 1
ATOM 627 N N . TYR A 1 75 ? 13.193 10.295 3.584 1.00 91.38 75 TYR A N 1
ATOM 628 C CA . TYR A 1 75 ? 12.436 11.469 3.125 1.00 91.38 75 TYR A CA 1
ATOM 629 C C . TYR A 1 75 ? 13.266 12.765 3.070 1.00 91.38 75 TYR A C 1
ATOM 631 O O . TYR A 1 75 ? 13.164 13.531 2.109 1.00 91.38 75 TYR A O 1
ATOM 639 N N . ALA A 1 76 ? 14.093 13.023 4.089 1.00 86.81 76 ALA A N 1
ATOM 640 C CA . ALA A 1 76 ? 14.850 14.272 4.196 1.00 86.81 76 ALA A CA 1
ATOM 641 C C . ALA A 1 76 ? 15.897 14.433 3.079 1.00 86.81 76 ALA A C 1
ATOM 643 O O . ALA A 1 76 ? 16.062 15.540 2.566 1.00 86.81 76 ALA A O 1
ATOM 644 N N . ASP A 1 77 ? 16.531 13.330 2.675 1.00 86.31 77 ASP A N 1
ATOM 645 C CA . ASP A 1 77 ? 17.639 13.297 1.712 1.00 86.31 77 ASP A CA 1
ATOM 646 C C . ASP A 1 77 ? 17.171 13.387 0.248 1.00 86.31 77 ASP A C 1
ATOM 648 O O . ASP A 1 77 ? 17.988 13.523 -0.658 1.00 86.31 77 ASP A O 1
ATOM 652 N N . ASN A 1 78 ? 15.861 13.301 -0.006 1.00 83.06 78 ASN A N 1
ATOM 653 C CA . ASN A 1 78 ? 15.312 13.098 -1.350 1.00 83.06 78 ASN A CA 1
ATOM 654 C C . ASN A 1 78 ? 14.278 14.159 -1.755 1.00 83.06 78 ASN A C 1
ATOM 656 O O . ASN A 1 78 ? 13.386 13.897 -2.562 1.00 83.06 78 ASN A O 1
ATOM 660 N N . GLN A 1 79 ? 14.392 15.379 -1.222 1.00 81.31 79 GLN A N 1
ATOM 661 C CA . GLN A 1 79 ? 13.441 16.457 -1.527 1.00 81.31 79 GLN A CA 1
ATOM 662 C C . GLN A 1 79 ? 13.488 16.920 -2.994 1.00 81.31 79 GLN A C 1
ATOM 664 O O . GLN A 1 79 ? 12.474 17.389 -3.506 1.00 81.31 79 GLN A O 1
ATOM 669 N N . ASP A 1 80 ? 14.606 16.725 -3.698 1.00 80.75 80 ASP A N 1
ATOM 670 C CA . ASP A 1 80 ? 14.797 17.226 -5.068 1.00 80.75 80 ASP A CA 1
ATOM 671 C C . ASP A 1 80 ? 13.941 16.509 -6.125 1.00 80.75 80 ASP A C 1
ATOM 673 O O . ASP A 1 80 ? 13.600 17.095 -7.151 1.00 80.75 80 ASP A O 1
ATOM 677 N N . ILE A 1 81 ? 13.550 15.253 -5.884 1.00 79.06 81 ILE A N 1
ATOM 678 C CA . ILE A 1 81 ? 12.727 14.468 -6.825 1.00 79.06 81 ILE A CA 1
ATOM 679 C C . ILE A 1 81 ? 11.222 14.609 -6.585 1.00 79.06 81 ILE A C 1
ATOM 681 O O . ILE A 1 81 ? 10.419 14.278 -7.458 1.00 79.06 81 ILE A O 1
ATOM 685 N N . ILE A 1 82 ? 10.830 15.111 -5.412 1.00 81.38 82 ILE A N 1
ATOM 686 C CA . ILE A 1 82 ? 9.430 15.286 -5.012 1.00 81.38 82 ILE A CA 1
ATOM 687 C C . ILE A 1 82 ? 8.613 16.101 -6.034 1.00 81.38 82 ILE A C 1
ATOM 689 O O . ILE A 1 82 ? 7.500 15.672 -6.342 1.00 81.38 82 ILE A O 1
ATOM 693 N N . PRO A 1 83 ? 9.120 17.210 -6.621 1.00 80.56 83 PRO A N 1
ATOM 694 C CA . PRO A 1 83 ? 8.336 18.050 -7.533 1.00 80.56 83 PRO A CA 1
ATOM 695 C C . PRO A 1 83 ? 7.825 17.354 -8.806 1.00 80.56 83 PRO A C 1
ATOM 697 O O . PRO A 1 83 ? 6.968 17.898 -9.497 1.00 80.56 83 PRO A O 1
ATOM 700 N N . ILE A 1 84 ? 8.344 16.169 -9.140 1.00 82.50 84 ILE A N 1
ATOM 701 C CA . ILE A 1 84 ? 7.959 15.400 -10.335 1.00 82.50 84 ILE A CA 1
ATOM 702 C C . ILE A 1 84 ? 6.646 14.631 -10.109 1.00 82.50 84 ILE A C 1
ATOM 704 O O . ILE A 1 84 ? 5.945 14.264 -11.059 1.00 82.50 84 ILE A O 1
ATOM 708 N N . PHE A 1 85 ? 6.307 14.372 -8.848 1.00 91.25 85 PHE A N 1
ATOM 709 C CA . PHE A 1 85 ? 5.166 13.561 -8.456 1.00 91.25 85 PHE A CA 1
ATOM 710 C C . PHE A 1 85 ? 3.975 14.433 -8.072 1.00 91.25 85 PHE A C 1
ATOM 712 O O . PHE A 1 85 ? 4.122 15.531 -7.543 1.00 91.25 85 PHE A O 1
ATOM 719 N N . ASN A 1 86 ? 2.765 13.931 -8.329 1.00 94.00 86 ASN A N 1
ATOM 720 C CA . ASN A 1 86 ? 1.548 14.612 -7.892 1.00 94.00 86 ASN A CA 1
ATOM 721 C C . ASN A 1 86 ? 1.387 14.522 -6.372 1.00 94.00 86 ASN A C 1
ATOM 723 O O . ASN A 1 86 ? 0.841 15.432 -5.755 1.00 94.00 86 ASN A O 1
ATOM 727 N N . GLU A 1 87 ? 1.838 13.412 -5.787 1.00 95.38 87 GLU A N 1
ATOM 728 C CA . GLU A 1 87 ? 1.764 13.140 -4.357 1.00 95.38 87 GLU A CA 1
ATOM 729 C C . GLU A 1 87 ? 3.028 12.431 -3.868 1.00 95.38 87 GLU A C 1
ATOM 731 O O . GLU A 1 87 ? 3.642 11.645 -4.595 1.00 95.38 87 GLU A O 1
ATOM 736 N N . VAL A 1 88 ? 3.363 12.668 -2.601 1.00 96.25 88 VAL A N 1
ATOM 737 C CA . VAL A 1 88 ? 4.375 11.907 -1.869 1.00 96.25 88 VAL A CA 1
ATOM 738 C C . VAL A 1 88 ? 3.701 11.220 -0.695 1.00 96.25 88 VAL A C 1
ATOM 740 O O . VAL A 1 88 ? 3.097 11.876 0.155 1.00 96.25 88 VAL A O 1
ATOM 743 N N . GLU A 1 89 ? 3.804 9.900 -0.668 1.00 97.31 89 GLU A N 1
ATOM 744 C CA . GLU A 1 89 ? 3.441 9.054 0.458 1.00 97.31 89 GLU A CA 1
ATOM 745 C C . GLU A 1 89 ? 4.725 8.718 1.219 1.00 97.31 89 GLU A C 1
ATOM 747 O O . GLU A 1 89 ? 5.651 8.121 0.674 1.00 97.31 89 GLU A O 1
ATOM 752 N N . VAL A 1 90 ? 4.793 9.131 2.479 1.00 97.31 90 VAL A N 1
ATOM 753 C CA . VAL A 1 90 ? 5.861 8.716 3.381 1.00 97.31 90 VAL A CA 1
ATOM 754 C C . VAL A 1 90 ? 5.408 7.443 4.070 1.00 97.31 90 VAL A C 1
ATOM 756 O O . VAL A 1 90 ? 4.459 7.474 4.856 1.00 97.31 90 VAL A O 1
ATOM 759 N N . ASP A 1 91 ? 6.067 6.335 3.750 1.00 97.12 91 ASP A N 1
ATOM 760 C CA . ASP A 1 91 ? 5.818 5.051 4.383 1.00 97.12 91 ASP A CA 1
ATOM 761 C C . ASP A 1 91 ? 6.517 4.992 5.738 1.00 97.12 91 ASP A C 1
ATOM 763 O O . ASP A 1 91 ? 7.707 5.288 5.876 1.00 97.12 91 ASP A O 1
ATOM 767 N N . ILE A 1 92 ? 5.740 4.635 6.755 1.00 97.06 92 ILE A N 1
ATOM 768 C CA . ILE A 1 92 ? 6.224 4.363 8.100 1.00 97.06 92 ILE A CA 1
ATOM 769 C C . ILE A 1 92 ? 6.091 2.853 8.307 1.00 97.06 92 ILE A C 1
ATOM 771 O O . ILE A 1 92 ? 4.988 2.373 8.604 1.00 97.06 92 ILE A O 1
ATOM 775 N N . PRO A 1 93 ? 7.190 2.088 8.176 1.00 95.19 93 PRO A N 1
ATOM 776 C CA . PRO A 1 93 ? 7.145 0.644 8.339 1.00 95.19 93 PRO A CA 1
ATOM 777 C C . PRO A 1 93 ? 6.592 0.254 9.710 1.00 95.19 93 PRO A C 1
ATOM 779 O O . PRO A 1 93 ? 6.938 0.862 10.726 1.00 95.19 93 PRO A O 1
ATOM 782 N N . PHE A 1 94 ? 5.775 -0.799 9.765 1.00 94.81 94 PHE A N 1
ATOM 783 C CA . PHE A 1 94 ? 5.077 -1.221 10.989 1.00 94.81 94 PHE A CA 1
ATOM 784 C C . PHE A 1 94 ? 6.015 -1.628 12.141 1.00 94.81 94 PHE A C 1
ATOM 786 O O . PHE A 1 94 ? 5.584 -1.667 13.290 1.00 94.81 94 PHE A O 1
ATOM 793 N N . PHE A 1 95 ? 7.278 -1.934 11.835 1.00 93.75 95 PHE A N 1
ATOM 794 C CA . PHE A 1 95 ? 8.334 -2.285 12.790 1.00 93.75 95 PHE A CA 1
ATOM 795 C C . PHE A 1 95 ? 9.185 -1.082 13.239 1.00 93.75 95 PHE A C 1
ATOM 797 O O . PHE A 1 95 ? 10.181 -1.256 13.946 1.00 93.75 95 PHE A O 1
ATOM 804 N N . SER A 1 96 ? 8.829 0.135 12.822 1.00 95.12 96 SER A N 1
ATOM 805 C CA . SER A 1 96 ? 9.548 1.355 13.195 1.00 95.12 96 SER A CA 1
ATOM 806 C C . SER A 1 96 ? 9.385 1.674 14.677 1.00 95.12 96 SER A C 1
ATOM 808 O O . SER A 1 96 ? 8.332 1.445 15.274 1.00 95.12 96 SER A O 1
ATOM 810 N N . GLN A 1 97 ? 10.433 2.235 15.279 1.00 95.00 97 GLN A N 1
ATOM 811 C CA . GLN A 1 97 ? 10.403 2.599 16.691 1.00 95.00 97 GLN A CA 1
ATOM 812 C C . GLN A 1 97 ? 9.601 3.885 16.896 1.00 95.00 97 GLN A C 1
ATOM 814 O O . GLN A 1 97 ? 9.793 4.870 16.187 1.00 95.00 97 GLN A O 1
ATOM 819 N N . GLU A 1 98 ? 8.758 3.909 17.928 1.00 95.00 98 GLU A N 1
ATOM 820 C CA . GLU A 1 98 ? 7.887 5.047 18.255 1.00 95.00 98 GLU A CA 1
ATOM 821 C C . GLU A 1 98 ? 8.654 6.377 18.333 1.00 95.00 98 GLU A C 1
ATOM 823 O O . GLU A 1 98 ? 8.244 7.373 17.744 1.00 95.00 98 GLU A O 1
ATOM 828 N N . ARG A 1 99 ? 9.828 6.372 18.977 1.00 95.44 99 ARG A N 1
ATOM 829 C CA . ARG A 1 99 ? 10.686 7.559 19.107 1.00 95.44 99 ARG A CA 1
ATOM 830 C C . ARG A 1 99 ? 11.188 8.091 17.760 1.00 95.44 99 ARG A C 1
ATOM 832 O O . ARG A 1 99 ? 11.333 9.301 17.607 1.00 95.44 99 ARG A O 1
ATOM 839 N N . GLU A 1 100 ? 11.487 7.212 16.805 1.00 95.81 100 GLU A N 1
ATOM 840 C CA . GLU A 1 100 ? 11.936 7.619 15.466 1.00 95.81 100 GLU A CA 1
ATOM 841 C C . GLU A 1 100 ? 10.794 8.291 14.699 1.00 95.81 100 GLU A C 1
ATOM 843 O O . GLU A 1 100 ? 10.998 9.328 14.069 1.00 95.81 100 GLU A O 1
ATOM 848 N N . ILE A 1 101 ? 9.584 7.738 14.818 1.00 96.31 101 ILE A N 1
ATOM 849 C CA . ILE A 1 101 ? 8.373 8.282 14.199 1.00 96.31 101 ILE A CA 1
ATOM 850 C C . ILE A 1 101 ? 8.065 9.665 14.771 1.00 96.31 101 ILE A C 1
ATOM 852 O O . ILE A 1 101 ? 7.869 10.616 14.021 1.00 96.31 101 ILE A O 1
ATOM 856 N N . GLU A 1 102 ? 8.065 9.811 16.097 1.00 95.25 102 GLU A N 1
ATOM 857 C CA . GLU A 1 102 ? 7.821 11.104 16.739 1.00 95.25 102 GLU A CA 1
ATOM 858 C C . GLU A 1 102 ? 8.845 12.157 16.323 1.00 95.25 102 GLU A C 1
ATOM 860 O O . GLU A 1 102 ? 8.475 13.294 16.027 1.00 95.25 102 GLU A O 1
ATOM 865 N N . LEU A 1 103 ? 10.128 11.788 16.281 1.00 95.88 103 LEU A N 1
ATOM 866 C CA . LEU A 1 103 ? 11.185 12.683 15.825 1.00 95.88 103 LEU A CA 1
ATOM 867 C C . LEU A 1 103 ? 10.928 13.140 14.385 1.00 95.88 103 LEU A C 1
ATOM 869 O O . LEU A 1 103 ? 10.970 14.339 14.108 1.00 95.88 103 LEU A O 1
ATOM 873 N N . PHE A 1 104 ? 10.618 12.209 13.482 1.00 96.19 104 PHE A N 1
ATOM 874 C CA . PHE A 1 104 ? 10.301 12.515 12.089 1.00 96.19 104 PHE A CA 1
ATOM 875 C C . PHE A 1 104 ? 9.090 13.449 11.951 1.00 96.19 104 PHE A C 1
ATOM 877 O O . PHE A 1 104 ? 9.175 14.489 11.295 1.00 96.19 104 PHE A O 1
ATOM 884 N N . LEU A 1 105 ? 7.972 13.126 12.602 1.00 95.31 105 LEU A N 1
ATOM 885 C CA . LEU A 1 105 ? 6.745 13.917 12.514 1.00 95.31 105 LEU A CA 1
ATOM 886 C C . LEU A 1 105 ? 6.954 15.335 13.074 1.00 95.31 105 LEU A C 1
ATOM 888 O O . LEU A 1 105 ? 6.582 16.321 12.432 1.00 95.31 105 LEU A O 1
ATOM 892 N N . ASN A 1 106 ? 7.625 15.462 14.223 1.00 93.50 106 ASN A N 1
ATOM 893 C CA . ASN A 1 106 ? 7.890 16.754 14.863 1.00 93.50 106 ASN A CA 1
ATOM 894 C C . ASN A 1 106 ? 8.896 17.626 14.097 1.00 93.50 106 ASN A C 1
ATOM 896 O O . ASN A 1 106 ? 8.882 18.844 14.257 1.00 93.50 106 ASN A O 1
ATOM 900 N N . THR A 1 107 ? 9.754 17.029 13.267 1.00 94.44 107 THR A N 1
ATOM 901 C CA . THR A 1 107 ? 10.718 17.765 12.428 1.00 94.44 107 THR A CA 1
ATOM 902 C C . THR A 1 107 ? 10.158 18.157 11.062 1.00 94.44 107 THR A C 1
ATOM 904 O O . THR A 1 107 ? 10.740 19.010 10.396 1.00 94.44 107 THR A O 1
ATOM 907 N N . ASN A 1 108 ? 9.008 17.605 10.657 1.00 92.25 108 ASN A N 1
ATOM 908 C CA . ASN A 1 108 ? 8.390 17.870 9.355 1.00 92.25 108 ASN A CA 1
ATOM 909 C C . ASN A 1 108 ? 6.936 18.404 9.430 1.00 92.25 108 ASN A C 1
ATOM 911 O O . ASN A 1 108 ? 6.123 18.041 8.575 1.00 92.25 108 ASN A O 1
ATOM 915 N N . PRO A 1 109 ? 6.566 19.281 10.391 1.00 91.44 109 PRO A N 1
ATOM 916 C CA . PRO A 1 109 ? 5.175 19.706 10.597 1.00 91.44 109 PRO A CA 1
ATOM 917 C C . PRO A 1 109 ? 4.570 20.410 9.376 1.00 91.44 109 PRO A C 1
ATOM 919 O O . PRO A 1 109 ? 3.411 20.174 9.040 1.00 91.44 109 PRO A O 1
ATOM 922 N N . ASP A 1 110 ? 5.362 21.203 8.656 1.00 90.12 110 ASP A N 1
ATOM 923 C CA . ASP A 1 110 ? 4.881 22.045 7.552 1.00 90.12 110 ASP A CA 1
ATOM 924 C C . ASP A 1 110 ? 5.044 21.393 6.170 1.00 90.12 110 ASP A C 1
ATOM 926 O O . ASP A 1 110 ? 4.665 21.963 5.147 1.00 90.12 110 ASP A O 1
ATOM 930 N N . LYS A 1 111 ? 5.610 20.182 6.106 1.00 91.88 111 LYS A N 1
ATOM 931 C CA . LYS A 1 111 ? 5.878 19.492 4.838 1.00 91.88 111 LYS A CA 1
ATOM 932 C C . LYS A 1 111 ? 4.613 18.834 4.287 1.00 91.88 111 LYS A C 1
ATOM 934 O O . LYS A 1 111 ? 3.843 18.232 5.031 1.00 91.88 111 LYS A O 1
ATOM 939 N N . ASN A 1 112 ? 4.387 18.928 2.980 1.00 91.12 112 ASN A N 1
ATOM 940 C CA . ASN A 1 112 ? 3.205 18.353 2.339 1.00 91.12 112 ASN A CA 1
ATOM 941 C C . ASN A 1 112 ? 3.472 16.904 1.902 1.00 91.12 112 ASN A C 1
ATOM 943 O O . ASN A 1 112 ? 4.046 16.672 0.841 1.00 91.12 112 ASN A O 1
ATOM 947 N N . PHE A 1 113 ? 3.071 15.944 2.731 1.00 95.88 113 PHE A N 1
ATOM 948 C CA . PHE A 1 113 ? 3.122 14.516 2.426 1.00 95.88 113 PHE A CA 1
ATOM 949 C C . PHE A 1 113 ? 1.914 13.794 3.032 1.00 95.88 113 PHE A C 1
ATOM 951 O O . PHE A 1 113 ? 1.268 14.287 3.962 1.00 95.88 113 PHE A O 1
ATOM 958 N N . ILE A 1 114 ? 1.618 12.617 2.491 1.00 98.00 114 ILE A N 1
ATOM 959 C CA . ILE A 1 114 ? 0.622 11.679 3.008 1.00 98.00 114 ILE A CA 1
ATOM 960 C C . ILE A 1 114 ? 1.348 10.681 3.906 1.00 98.00 114 ILE A C 1
ATOM 962 O O . ILE A 1 114 ? 2.385 10.153 3.518 1.00 98.00 114 ILE A O 1
ATOM 966 N N . ILE A 1 115 ? 0.811 10.402 5.089 1.00 98.44 115 ILE A N 1
ATOM 967 C CA . ILE A 1 115 ? 1.358 9.375 5.980 1.00 98.44 115 ILE A CA 1
ATOM 968 C C . ILE A 1 115 ? 0.797 8.017 5.548 1.00 98.44 115 ILE A C 1
ATOM 970 O O . ILE A 1 115 ? -0.404 7.792 5.688 1.00 98.44 115 ILE A O 1
ATOM 974 N N . SER A 1 116 ? 1.638 7.120 5.033 1.00 98.31 116 SER A N 1
ATOM 975 C CA . SER A 1 116 ? 1.294 5.711 4.805 1.00 98.31 116 SER A CA 1
ATOM 976 C C . SER A 1 116 ? 1.687 4.902 6.038 1.00 98.31 116 SER A C 1
ATOM 978 O O . SER A 1 116 ? 2.849 4.895 6.440 1.00 98.31 116 SER A O 1
ATOM 980 N N . PHE A 1 117 ? 0.710 4.261 6.680 1.00 98.06 117 PHE A N 1
ATOM 981 C CA . PHE A 1 117 ? 0.938 3.503 7.908 1.00 98.06 117 PHE A CA 1
ATOM 982 C C . PHE A 1 117 ? 0.086 2.235 7.938 1.00 98.06 117 PHE A C 1
ATOM 984 O O . PHE A 1 117 ? -1.145 2.294 7.977 1.00 98.06 117 PHE A O 1
ATOM 991 N N . LEU A 1 118 ? 0.742 1.073 7.959 1.00 97.94 118 LEU A N 1
ATOM 992 C CA . LEU A 1 118 ? 0.065 -0.209 8.137 1.00 97.94 118 LEU A CA 1
ATOM 993 C C . LEU A 1 118 ? -0.289 -0.416 9.618 1.00 97.94 118 LEU A C 1
ATOM 995 O O . LEU A 1 118 ? 0.584 -0.677 10.452 1.00 97.94 118 LEU A O 1
ATOM 999 N N . LEU A 1 119 ? -1.582 -0.339 9.936 1.00 97.75 119 LEU A N 1
ATOM 1000 C CA . LEU A 1 119 ? -2.101 -0.650 11.267 1.00 97.75 119 LEU A CA 1
ATOM 1001 C C . LEU A 1 119 ? -2.041 -2.163 11.535 1.00 97.75 119 LEU A C 1
ATOM 1003 O O . LEU A 1 119 ? -2.496 -2.975 10.731 1.00 97.75 119 LEU A O 1
ATOM 1007 N N . THR A 1 120 ? -1.500 -2.534 12.690 1.00 97.44 120 THR A N 1
ATOM 1008 C CA . THR A 1 120 ? -1.358 -3.911 13.180 1.00 97.44 120 THR A CA 1
ATOM 1009 C C . THR A 1 120 ? -1.800 -3.983 14.643 1.00 97.44 120 THR A C 1
ATOM 1011 O O . THR A 1 120 ? -1.929 -2.952 15.305 1.00 97.44 120 THR A O 1
ATOM 1014 N N . GLY A 1 121 ? -1.977 -5.190 15.189 1.00 95.56 121 GLY A N 1
ATOM 1015 C CA . GLY A 1 121 ? -2.312 -5.357 16.608 1.00 95.56 121 GLY A CA 1
ATOM 1016 C C . GLY A 1 121 ? -1.218 -4.850 17.562 1.00 95.56 121 GLY A C 1
ATOM 1017 O O . GLY A 1 121 ? -1.494 -4.546 18.718 1.00 95.56 121 GLY A O 1
ATOM 1018 N N . GLN A 1 122 ? 0.027 -4.706 17.090 1.00 95.38 122 GLN A N 1
ATOM 1019 C CA . GLN A 1 122 ? 1.166 -4.311 17.928 1.00 95.38 122 GLN A CA 1
ATOM 1020 C C . GLN A 1 122 ? 1.478 -2.810 17.918 1.00 95.38 122 GLN A C 1
ATOM 1022 O O . GLN A 1 122 ? 2.186 -2.337 18.804 1.00 95.38 122 GLN A O 1
ATOM 1027 N N . ASN A 1 123 ? 0.962 -2.047 16.951 1.00 96.56 123 ASN A N 1
ATOM 1028 C CA . ASN A 1 123 ? 1.328 -0.638 16.767 1.00 96.56 123 ASN A CA 1
ATOM 1029 C C . ASN A 1 123 ? 0.158 0.342 16.975 1.00 96.56 123 ASN A C 1
ATOM 1031 O O . ASN A 1 123 ? 0.232 1.496 16.557 1.00 96.56 123 ASN A O 1
ATOM 1035 N N . ILE A 1 124 ? -0.893 -0.079 17.686 1.00 95.69 124 ILE A N 1
ATOM 1036 C CA . ILE A 1 124 ? -2.082 0.739 17.985 1.00 95.69 124 ILE A CA 1
ATOM 1037 C C . ILE A 1 124 ? -1.726 2.060 18.689 1.00 95.69 124 ILE A C 1
ATOM 1039 O O . ILE A 1 124 ? -2.229 3.116 18.312 1.00 95.69 124 ILE A O 1
ATOM 1043 N N . LYS A 1 125 ? -0.821 2.029 19.676 1.00 94.19 125 LYS A N 1
ATOM 1044 C CA . LYS A 1 125 ? -0.388 3.247 20.391 1.00 94.19 125 LYS A CA 1
ATOM 1045 C C . LYS A 1 125 ? 0.324 4.239 19.472 1.00 94.19 125 LYS A C 1
ATOM 1047 O O . LYS A 1 125 ? 0.154 5.447 19.599 1.00 94.19 125 LYS A O 1
ATOM 1052 N N . VAL A 1 126 ? 1.109 3.726 18.527 1.00 96.38 126 VAL A N 1
ATOM 1053 C CA . VAL A 1 126 ? 1.780 4.546 17.512 1.00 96.38 126 VAL A CA 1
ATOM 1054 C C . VAL A 1 126 ? 0.745 5.155 16.568 1.00 96.38 126 VAL A C 1
ATOM 1056 O O . VAL A 1 126 ? 0.820 6.343 16.262 1.00 96.38 126 VAL A O 1
ATOM 1059 N N . PHE A 1 127 ? -0.255 4.373 16.156 1.00 97.44 127 PHE A N 1
ATOM 1060 C CA . PHE A 1 127 ? -1.348 4.858 15.320 1.00 97.44 127 PHE A CA 1
ATOM 1061 C C . PHE A 1 127 ? -2.106 6.017 15.974 1.00 97.44 127 PHE A C 1
ATOM 1063 O O . PHE A 1 127 ? -2.313 7.040 15.330 1.00 97.44 127 PHE A O 1
ATOM 1070 N N . GLU A 1 128 ? -2.444 5.913 17.260 1.00 96.56 128 GLU A N 1
ATOM 1071 C CA . GLU A 1 128 ? -3.079 6.999 18.015 1.00 96.56 128 GLU A CA 1
ATOM 1072 C C . GLU A 1 128 ? -2.264 8.305 17.951 1.00 96.56 128 GLU A C 1
ATOM 1074 O O . GLU A 1 128 ? -2.807 9.375 17.666 1.00 96.56 128 GLU A O 1
ATOM 1079 N N . LYS A 1 129 ? -0.940 8.227 18.116 1.00 95.94 129 LYS A N 1
ATOM 1080 C CA . LYS A 1 129 ? -0.050 9.393 17.992 1.00 95.94 129 LYS A CA 1
ATOM 1081 C C . LYS A 1 129 ? -0.043 9.981 16.583 1.00 95.94 129 LYS A C 1
ATOM 1083 O O . LYS A 1 129 ? -0.087 11.203 16.429 1.00 95.94 129 LYS A O 1
ATOM 1088 N N . ILE A 1 130 ? -0.025 9.125 15.561 1.00 97.62 130 ILE A N 1
ATOM 1089 C CA . ILE A 1 130 ? -0.124 9.542 14.158 1.00 97.62 130 ILE A CA 1
ATOM 1090 C C . ILE A 1 130 ? -1.458 10.262 13.906 1.00 97.62 130 ILE A C 1
ATOM 1092 O O . ILE A 1 130 ? -1.465 11.295 13.238 1.00 97.62 130 ILE A O 1
ATOM 1096 N N . LEU A 1 131 ? -2.570 9.780 14.474 1.00 97.94 131 LEU A N 1
ATOM 1097 C CA . LEU A 1 131 ? -3.877 10.433 14.361 1.00 97.94 131 LEU A CA 1
ATOM 1098 C C . LEU A 1 131 ? -3.871 11.839 14.978 1.00 97.94 131 LEU A C 1
ATOM 1100 O O . LEU A 1 131 ? -4.319 12.787 14.333 1.00 97.94 131 LEU A O 1
ATOM 1104 N N . PHE A 1 132 ? -3.328 12.001 16.189 1.00 96.44 132 PHE A N 1
ATOM 1105 C CA . PHE A 1 132 ? -3.213 13.318 16.828 1.00 96.44 132 PHE A CA 1
ATOM 1106 C C . PHE A 1 132 ? -2.331 14.277 16.029 1.00 96.44 132 PHE A C 1
ATOM 1108 O O . PHE A 1 132 ? -2.676 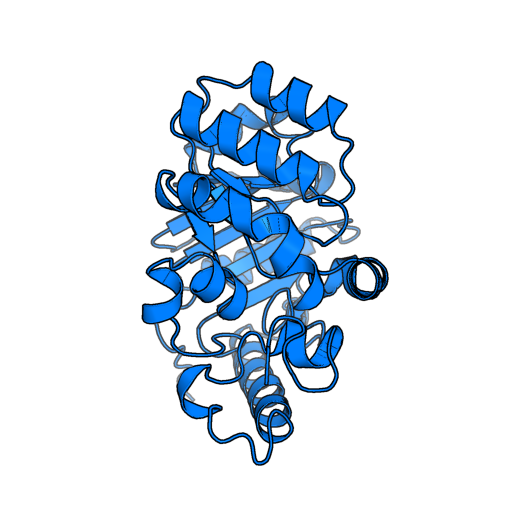15.449 15.858 1.00 96.44 132 PHE A O 1
ATOM 1115 N N . TYR A 1 133 ? -1.207 13.786 15.505 1.00 96.50 133 TYR A N 1
ATOM 1116 C CA . TYR A 1 133 ? -0.351 14.569 14.623 1.00 96.50 133 TYR A CA 1
ATOM 1117 C C . TYR A 1 133 ? -1.100 15.003 13.357 1.00 96.50 133 TYR A C 1
ATOM 1119 O O . TYR A 1 133 ? -1.093 16.185 13.005 1.00 96.50 133 TYR A O 1
ATOM 1127 N N . ALA A 1 134 ? -1.793 14.073 12.698 1.00 97.25 134 ALA A N 1
ATOM 1128 C CA . ALA A 1 134 ? -2.542 14.359 11.485 1.00 97.25 134 ALA A CA 1
ATOM 1129 C C . ALA A 1 134 ? -3.675 15.357 11.724 1.00 97.25 134 ALA A C 1
ATOM 1131 O O . ALA A 1 134 ? -3.857 16.261 10.914 1.00 97.25 134 ALA A O 1
ATOM 1132 N N . GLN A 1 135 ? -4.379 15.260 12.852 1.00 96.75 135 GLN A N 1
ATOM 1133 C CA . GLN A 1 135 ? -5.391 16.239 13.236 1.00 96.75 135 GLN A CA 1
ATOM 1134 C C . GLN A 1 135 ? -4.774 17.627 13.454 1.00 96.75 135 GLN A C 1
ATOM 1136 O O . GLN A 1 135 ? -5.268 18.615 12.914 1.00 96.75 135 GLN A O 1
ATOM 1141 N N . LYS A 1 136 ? -3.675 17.707 14.215 1.00 96.31 136 LYS A N 1
ATOM 1142 C CA . LYS A 1 136 ? -3.012 18.974 14.554 1.00 96.31 136 LYS A CA 1
ATOM 1143 C C . LYS A 1 136 ? -2.473 19.709 13.325 1.00 96.31 136 LYS A C 1
ATOM 1145 O O . LYS A 1 136 ? -2.559 20.932 13.267 1.00 96.31 136 LYS A O 1
ATOM 1150 N N . TYR A 1 137 ? -1.913 18.975 12.366 1.00 96.56 137 TYR A N 1
ATOM 1151 C CA . TYR A 1 137 ? -1.249 19.540 11.185 1.00 96.56 137 TYR A CA 1
ATOM 1152 C C . TYR A 1 137 ? -2.020 19.310 9.879 1.00 96.56 137 TYR A C 1
ATOM 1154 O O . TYR A 1 137 ? -1.455 19.472 8.797 1.00 96.56 137 TYR A O 1
ATOM 1162 N N . ASN A 1 138 ? -3.297 18.921 9.975 1.00 95.88 138 ASN A N 1
ATOM 1163 C CA . ASN A 1 138 ? -4.185 18.630 8.848 1.00 95.88 138 ASN A CA 1
ATOM 1164 C C . ASN A 1 138 ? -3.545 17.704 7.787 1.00 95.88 138 ASN A C 1
ATOM 1166 O O . ASN A 1 138 ? -3.581 17.984 6.586 1.00 95.88 138 ASN A O 1
ATOM 1170 N N . LYS A 1 139 ? -2.899 16.618 8.230 1.00 96.56 139 LYS A N 1
ATOM 1171 C CA . LYS A 1 139 ? -2.266 15.637 7.334 1.00 96.56 139 LYS A CA 1
ATOM 1172 C C . LYS A 1 139 ? -3.272 14.606 6.855 1.00 96.56 139 LYS A C 1
ATOM 1174 O O . LYS A 1 139 ? -4.162 14.196 7.598 1.00 96.56 139 LYS A O 1
ATOM 1179 N N . LYS A 1 140 ? -3.066 14.130 5.627 1.00 97.88 140 LYS A N 1
ATOM 1180 C CA . LYS A 1 140 ? -3.746 12.936 5.134 1.00 97.88 140 LYS A CA 1
ATOM 1181 C C . LYS A 1 140 ? -3.038 11.682 5.652 1.00 97.88 140 LYS A C 1
ATOM 1183 O O . LYS A 1 140 ? -1.813 11.598 5.575 1.00 97.88 140 LYS A O 1
ATOM 1188 N N . ILE A 1 141 ? -3.811 10.704 6.113 1.00 98.50 141 ILE A N 1
ATOM 1189 C CA . ILE A 1 141 ? -3.339 9.349 6.418 1.00 98.50 141 ILE A CA 1
ATOM 1190 C C . ILE A 1 141 ? -3.873 8.380 5.364 1.00 98.50 141 ILE A C 1
ATOM 1192 O O . ILE A 1 141 ? -5.002 8.506 4.891 1.00 98.50 141 ILE A O 1
ATOM 1196 N N . LYS A 1 142 ? -3.069 7.381 5.023 1.00 98.44 142 LYS A N 1
ATOM 1197 C CA . LYS A 1 142 ? -3.463 6.218 4.241 1.00 98.44 142 LYS A CA 1
ATOM 1198 C C . LYS A 1 142 ? -3.120 4.958 5.029 1.00 98.44 142 LYS A C 1
ATOM 1200 O O . LYS A 1 142 ? -1.974 4.777 5.434 1.00 98.44 142 LYS A O 1
ATOM 1205 N N . ILE A 1 143 ? -4.106 4.090 5.229 1.00 98.19 143 ILE A N 1
ATOM 1206 C CA . ILE A 1 143 ? -3.915 2.748 5.783 1.00 98.19 143 ILE A CA 1
ATOM 1207 C C . ILE A 1 143 ? -3.989 1.758 4.615 1.00 98.19 143 ILE A C 1
ATOM 1209 O O . ILE A 1 143 ? -5.094 1.438 4.154 1.00 98.19 143 ILE A O 1
ATOM 1213 N N . PRO A 1 144 ? -2.838 1.306 4.084 1.00 97.25 144 PRO A N 1
ATOM 1214 C CA . PRO A 1 144 ? -2.813 0.362 2.979 1.00 97.25 144 PRO A CA 1
ATOM 1215 C C . PRO A 1 144 ? -3.173 -1.053 3.451 1.00 97.25 144 PRO A C 1
ATOM 1217 O O . PRO A 1 144 ? -3.104 -1.381 4.636 1.00 97.25 144 PRO A O 1
ATOM 1220 N N . ASN A 1 145 ? -3.495 -1.923 2.494 1.00 96.75 145 ASN A N 1
ATOM 1221 C CA . ASN A 1 145 ? -3.424 -3.364 2.728 1.00 96.75 145 ASN A CA 1
ATOM 1222 C C . ASN A 1 145 ? -1.952 -3.807 2.862 1.00 96.75 145 ASN A C 1
ATOM 1224 O O . ASN A 1 145 ? -1.066 -3.166 2.290 1.00 96.75 145 ASN A O 1
ATOM 1228 N N . PRO A 1 146 ? -1.665 -4.897 3.591 1.00 96.69 146 PRO A N 1
ATOM 1229 C CA . PRO A 1 146 ? -0.295 -5.323 3.851 1.00 96.69 146 PRO A CA 1
ATOM 1230 C C . PRO A 1 146 ? 0.454 -5.719 2.573 1.00 96.69 146 PRO A C 1
ATOM 1232 O O . PRO A 1 146 ? -0.105 -6.382 1.694 1.00 96.69 146 PRO A O 1
ATOM 1235 N N . ASN A 1 147 ? 1.748 -5.391 2.505 1.00 97.00 147 ASN A N 1
ATOM 1236 C CA . ASN A 1 147 ? 2.653 -5.968 1.514 1.00 97.00 147 ASN A CA 1
ATOM 1237 C C . ASN A 1 147 ? 3.104 -7.365 1.981 1.00 97.00 147 ASN A C 1
ATOM 1239 O O . ASN A 1 147 ? 4.061 -7.519 2.742 1.00 97.00 147 ASN A O 1
ATOM 1243 N N . LEU A 1 148 ? 2.387 -8.390 1.525 1.00 97.75 148 LEU A N 1
ATOM 1244 C CA . LEU A 1 148 ? 2.652 -9.792 1.845 1.00 97.75 148 LEU A CA 1
ATOM 1245 C C . LEU A 1 148 ? 3.712 -10.421 0.939 1.00 97.75 148 LEU A C 1
ATOM 1247 O O . LEU A 1 148 ? 4.163 -11.523 1.230 1.00 97.75 148 LEU A O 1
ATOM 1251 N N . ILE A 1 149 ? 4.155 -9.736 -0.115 1.00 97.12 149 ILE A N 1
ATOM 1252 C CA . ILE A 1 149 ? 5.314 -10.183 -0.899 1.00 97.12 149 ILE A CA 1
ATOM 1253 C C . ILE A 1 149 ? 6.571 -10.110 -0.027 1.00 97.12 149 ILE A C 1
ATOM 1255 O O . ILE A 1 149 ? 7.360 -11.052 -0.001 1.00 97.12 149 ILE A O 1
ATOM 1259 N N . ARG A 1 150 ? 6.714 -9.028 0.748 1.00 95.25 150 ARG A N 1
ATOM 1260 C CA . ARG A 1 150 ? 7.868 -8.815 1.632 1.00 95.25 150 ARG A CA 1
ATOM 1261 C C . ARG A 1 150 ? 7.702 -9.386 3.026 1.00 95.25 150 ARG A C 1
ATOM 1263 O O . ARG A 1 150 ? 8.641 -9.962 3.559 1.00 95.25 150 ARG A O 1
ATOM 1270 N N . TYR A 1 151 ? 6.529 -9.186 3.624 1.00 97.06 151 TYR A N 1
ATOM 1271 C CA . TYR A 1 151 ? 6.381 -9.268 5.080 1.00 97.06 151 TYR A CA 1
ATOM 1272 C C . TYR A 1 151 ? 5.378 -10.328 5.538 1.00 97.06 151 TYR A C 1
ATOM 1274 O O . TYR A 1 151 ? 4.827 -10.230 6.634 1.00 97.06 151 TYR A O 1
ATOM 1282 N N . LYS A 1 152 ? 5.075 -11.340 4.710 1.00 96.44 152 LYS A N 1
ATOM 1283 C CA . LYS A 1 152 ? 4.076 -12.371 5.053 1.00 96.44 152 LYS A CA 1
ATOM 1284 C C . LYS A 1 152 ? 4.366 -13.050 6.391 1.00 96.44 152 LYS A C 1
ATOM 1286 O O . LYS A 1 152 ? 3.452 -13.236 7.194 1.00 96.44 152 LYS A O 1
ATOM 1291 N N . ASN A 1 153 ? 5.618 -13.431 6.630 1.00 95.75 153 ASN A N 1
ATOM 1292 C CA . ASN A 1 153 ? 5.992 -14.212 7.809 1.00 95.75 153 ASN A CA 1
ATOM 1293 C C . ASN A 1 153 ? 5.836 -13.397 9.097 1.00 95.75 153 ASN A C 1
ATOM 1295 O O . ASN A 1 153 ? 5.332 -13.901 10.100 1.00 95.75 153 ASN A O 1
ATOM 1299 N N . GLU A 1 154 ? 6.232 -12.132 9.058 1.00 96.75 154 GLU A N 1
ATOM 1300 C CA . GLU A 1 154 ? 6.114 -11.170 10.143 1.00 96.75 154 GLU A CA 1
ATOM 1301 C C . GLU A 1 154 ? 4.640 -10.845 10.397 1.00 96.75 154 GLU A C 1
ATOM 1303 O O . GLU A 1 154 ? 4.148 -11.001 11.516 1.00 96.75 154 GLU A O 1
ATOM 1308 N N . LEU A 1 155 ? 3.909 -10.477 9.341 1.00 96.75 155 LEU A N 1
ATOM 1309 C CA . LEU A 1 155 ? 2.524 -10.025 9.434 1.00 96.75 155 LEU A CA 1
ATOM 1310 C C . LEU A 1 155 ? 1.555 -11.136 9.829 1.00 96.75 155 LEU A C 1
ATOM 1312 O O . LEU A 1 155 ? 0.595 -10.852 10.537 1.00 96.75 155 LEU A O 1
ATOM 1316 N N . SER A 1 156 ? 1.829 -12.403 9.506 1.00 94.62 156 SER A N 1
ATOM 1317 C CA . SER A 1 156 ? 1.007 -13.535 9.973 1.00 94.62 156 SER A CA 1
ATOM 1318 C C . SER A 1 156 ? 0.812 -13.576 11.499 1.00 94.62 156 SER A C 1
ATOM 1320 O O . SER A 1 156 ? -0.197 -14.089 11.989 1.00 94.62 156 SER A O 1
ATOM 1322 N N . LYS A 1 157 ? 1.757 -12.998 12.253 1.00 94.56 157 LYS A N 1
ATOM 1323 C CA . LYS A 1 157 ? 1.781 -13.006 13.721 1.00 94.56 157 LYS A CA 1
ATOM 1324 C C . LYS A 1 157 ? 1.174 -11.758 14.351 1.00 94.56 157 LYS A C 1
ATOM 1326 O O . LYS A 1 157 ? 0.756 -11.819 15.501 1.00 94.56 157 LYS A O 1
ATOM 1331 N N . ILE A 1 158 ? 1.187 -10.636 13.636 1.00 96.00 158 ILE A N 1
ATOM 1332 C CA . ILE A 1 158 ? 0.914 -9.314 14.221 1.00 96.00 158 ILE A CA 1
ATOM 1333 C C . ILE A 1 158 ? -0.208 -8.556 13.517 1.00 96.00 158 ILE A C 1
ATOM 1335 O O . ILE A 1 158 ? -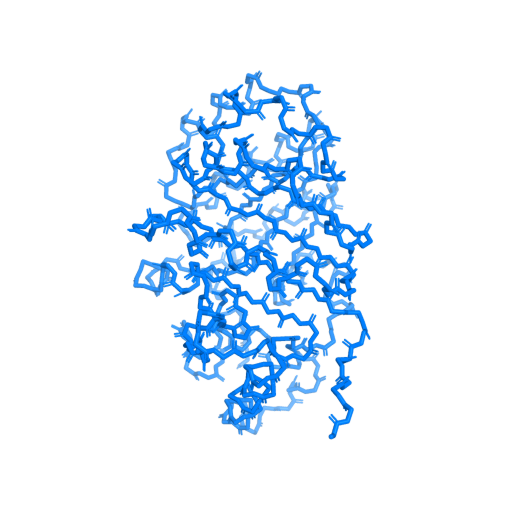0.644 -7.524 14.024 1.00 96.00 158 ILE A O 1
ATOM 1339 N N . TYR A 1 159 ? -0.640 -9.018 12.341 1.00 96.75 159 TYR A N 1
ATOM 1340 C CA . TYR A 1 159 ? -1.701 -8.367 11.587 1.00 96.75 159 TYR A CA 1
ATOM 1341 C C . TYR A 1 159 ? -2.973 -8.256 12.426 1.00 96.75 159 TYR A C 1
ATOM 1343 O O . TYR A 1 159 ? -3.261 -9.128 13.247 1.00 96.75 159 TYR A O 1
ATOM 1351 N N . LEU A 1 160 ? -3.705 -7.165 12.210 1.00 96.25 160 LEU A N 1
ATOM 1352 C CA . LEU A 1 160 ? -4.909 -6.842 12.957 1.00 96.25 160 LEU A CA 1
ATOM 1353 C C . LEU A 1 160 ? -5.958 -7.951 12.789 1.00 96.25 160 LEU A C 1
ATOM 1355 O O . LEU A 1 160 ? -6.244 -8.389 11.673 1.00 96.25 160 LEU A O 1
ATOM 1359 N N . ARG A 1 161 ? -6.548 -8.391 13.898 1.00 95.81 161 ARG A N 1
ATOM 1360 C CA . ARG A 1 161 ? -7.655 -9.354 13.921 1.00 95.81 161 ARG A CA 1
ATOM 1361 C C . ARG A 1 161 ? -8.915 -8.702 14.470 1.00 95.81 161 ARG A C 1
ATOM 1363 O O . ARG A 1 161 ? -8.871 -7.621 15.057 1.00 95.81 161 ARG A O 1
ATOM 1370 N N . LYS A 1 162 ? -10.060 -9.363 14.297 1.00 95.38 162 LYS A N 1
ATOM 1371 C CA . LYS A 1 162 ? -11.344 -8.863 14.811 1.00 95.38 162 LYS A CA 1
ATOM 1372 C C . LYS A 1 162 ? -11.303 -8.546 16.314 1.00 95.38 162 LYS A C 1
ATOM 1374 O O . LYS A 1 162 ? -11.937 -7.593 16.750 1.00 95.38 162 LYS A O 1
ATOM 1379 N N . GLU A 1 163 ? -10.540 -9.301 17.107 1.00 94.50 163 GLU A N 1
ATOM 1380 C CA . GLU A 1 163 ? -10.409 -9.083 18.551 1.00 94.50 163 GLU A CA 1
ATOM 1381 C C . GLU A 1 163 ? -9.703 -7.756 18.872 1.00 94.50 163 GLU A C 1
ATOM 1383 O O . GLU A 1 163 ? -10.033 -7.097 19.860 1.00 94.50 163 GLU A O 1
ATOM 1388 N N . ASP A 1 164 ? -8.785 -7.320 18.007 1.00 95.75 164 ASP A N 1
ATOM 1389 C CA . ASP A 1 164 ? -8.044 -6.069 18.170 1.00 95.75 164 ASP A CA 1
ATOM 1390 C C . ASP A 1 164 ? -8.913 -4.834 17.906 1.00 95.75 164 ASP A C 1
ATOM 1392 O O . ASP A 1 164 ? -8.604 -3.746 18.395 1.00 95.75 164 ASP A O 1
ATOM 1396 N N . LEU A 1 165 ? -10.040 -4.985 17.199 1.00 95.94 165 LEU A N 1
ATOM 1397 C CA . LEU A 1 165 ? -10.967 -3.883 16.926 1.00 95.94 165 LEU A CA 1
ATOM 1398 C C . LEU A 1 165 ? -11.507 -3.252 18.217 1.00 95.94 165 LEU A C 1
ATOM 1400 O O . LEU A 1 165 ? -11.756 -2.047 18.267 1.00 95.94 165 LEU A O 1
ATOM 1404 N N . LEU A 1 166 ? -11.637 -4.030 19.296 1.00 94.81 166 LEU A N 1
ATOM 1405 C CA . LEU A 1 166 ? -12.043 -3.501 20.599 1.00 94.81 166 LEU A CA 1
ATOM 1406 C C . LEU A 1 166 ? -11.023 -2.505 21.166 1.00 94.81 166 LEU A C 1
ATOM 1408 O O . LEU A 1 166 ? -11.424 -1.525 21.787 1.00 94.81 166 LEU A O 1
ATOM 1412 N N . GLN A 1 167 ? -9.731 -2.719 20.908 1.00 95.56 167 GLN A N 1
ATOM 1413 C CA . GLN A 1 167 ? -8.644 -1.873 21.410 1.00 95.56 167 GLN A CA 1
ATOM 1414 C C . GLN A 1 167 ? -8.578 -0.514 20.699 1.00 95.56 167 GLN A C 1
ATOM 1416 O O . GLN A 1 167 ? -8.069 0.451 21.257 1.00 95.56 167 GLN A O 1
ATOM 1421 N N . ILE A 1 168 ? -9.106 -0.425 19.475 1.00 96.38 168 ILE A N 1
ATOM 1422 C CA . ILE A 1 168 ? -9.111 0.800 18.656 1.00 96.38 168 ILE A CA 1
ATOM 1423 C C . ILE A 1 168 ? -10.489 1.466 18.573 1.00 96.38 168 ILE A C 1
ATOM 1425 O O . ILE A 1 168 ? -10.668 2.441 17.841 1.00 96.38 168 ILE A O 1
ATOM 1429 N N . LYS A 1 169 ? -11.483 0.967 19.316 1.00 97.00 169 LYS A N 1
ATOM 1430 C CA . LYS A 1 169 ? -12.860 1.483 19.292 1.00 97.00 169 LYS A CA 1
ATOM 1431 C C . LYS A 1 169 ? -12.948 2.952 19.688 1.00 97.00 169 LYS A C 1
ATOM 1433 O O . LYS A 1 169 ? -13.663 3.713 19.036 1.00 97.00 169 LYS A O 1
ATOM 1438 N N . ASP A 1 170 ? -12.190 3.354 20.699 1.00 97.12 170 ASP A N 1
ATOM 1439 C CA . ASP A 1 170 ? -12.215 4.726 21.207 1.00 97.12 170 ASP A CA 1
ATOM 1440 C C . ASP A 1 170 ? -11.523 5.718 20.256 1.00 97.12 170 ASP A C 1
ATOM 1442 O O . ASP A 1 170 ? -11.724 6.925 20.367 1.00 97.12 170 ASP A O 1
ATOM 1446 N N . LEU A 1 171 ? -10.794 5.223 19.244 1.00 97.25 171 LEU A N 1
ATOM 1447 C CA . LEU A 1 171 ? -10.176 6.049 18.204 1.00 97.25 171 LEU A CA 1
ATOM 1448 C C . LEU A 1 171 ? -11.162 6.464 17.100 1.00 97.25 171 LEU A C 1
ATOM 1450 O O . LEU A 1 171 ? -10.864 7.387 16.340 1.00 97.25 171 LEU A O 1
ATOM 1454 N N . LYS A 1 172 ? -12.346 5.835 16.996 1.00 97.31 172 LYS A N 1
ATOM 1455 C CA . LYS A 1 172 ? -13.322 6.123 15.924 1.00 97.31 172 LYS A CA 1
ATOM 1456 C C . LYS A 1 172 ? -13.663 7.616 15.772 1.00 97.31 172 LYS A C 1
ATOM 1458 O O . LYS A 1 172 ? -13.655 8.088 14.635 1.00 97.31 172 LYS A O 1
ATOM 1463 N N . PRO A 1 173 ? -13.959 8.385 16.844 1.00 96.38 173 PRO A N 1
ATOM 1464 C CA . PRO A 1 173 ? -14.283 9.804 16.697 1.00 96.38 173 PRO A CA 1
ATOM 1465 C C . PRO A 1 173 ? -13.124 10.609 16.107 1.00 96.38 173 PRO A C 1
ATOM 1467 O O . PRO A 1 173 ? -13.350 11.507 15.303 1.00 96.38 173 PRO A O 1
ATOM 1470 N N . LEU A 1 174 ? -11.885 10.273 16.476 1.00 96.19 174 LEU A N 1
ATOM 1471 C CA . LEU A 1 174 ? -10.695 10.941 15.961 1.00 96.19 174 LEU A CA 1
ATOM 1472 C C . LEU A 1 174 ? -10.482 10.619 14.478 1.00 96.19 174 LEU A C 1
ATOM 1474 O O . LEU A 1 174 ? -10.309 11.533 13.677 1.00 96.19 174 LEU A O 1
ATOM 1478 N N . VAL A 1 175 ? -10.584 9.340 14.106 1.00 97.44 175 VAL A N 1
ATOM 1479 C CA . VAL A 1 175 ? -10.440 8.865 12.720 1.00 97.44 175 VAL A CA 1
ATOM 1480 C C . VAL A 1 175 ? -11.447 9.533 11.774 1.00 97.44 175 VAL A C 1
ATOM 1482 O O . VAL A 1 175 ? -11.089 9.911 10.664 1.00 97.44 175 VAL A O 1
ATOM 1485 N N . LYS A 1 176 ? -12.690 9.751 12.216 1.00 94.44 176 LYS A N 1
ATOM 1486 C CA . LYS A 1 176 ? -13.726 10.424 11.410 1.00 94.44 176 LYS A CA 1
ATOM 1487 C C . LYS A 1 176 ? -13.469 11.909 11.157 1.00 94.44 176 LYS A C 1
ATOM 1489 O O . LYS A 1 176 ? -14.022 12.467 10.214 1.00 94.44 176 LYS A O 1
ATOM 1494 N N . ASN A 1 177 ? -12.672 12.551 12.006 1.00 94.44 177 ASN A N 1
ATOM 1495 C CA . ASN A 1 177 ? -12.412 13.989 11.952 1.00 94.44 177 ASN A CA 1
ATOM 1496 C C . ASN A 1 177 ? -11.130 14.342 11.187 1.00 94.44 177 ASN A C 1
ATOM 1498 O O . ASN A 1 177 ? -10.734 15.507 11.164 1.00 94.44 177 ASN A O 1
ATOM 1502 N N . ILE A 1 178 ? -10.471 13.357 10.578 1.00 96.31 178 ILE A N 1
ATOM 1503 C CA . ILE A 1 178 ? -9.249 13.552 9.801 1.00 96.31 178 ILE A CA 1
ATOM 1504 C C . ILE A 1 178 ? -9.429 13.062 8.364 1.00 96.31 178 ILE A C 1
ATOM 1506 O O . ILE A 1 178 ? -10.297 12.246 8.061 1.00 96.31 178 ILE A O 1
ATOM 1510 N N . ASN A 1 179 ? -8.576 13.549 7.463 1.00 96.94 179 ASN A N 1
ATOM 1511 C CA . ASN A 1 179 ? -8.512 13.044 6.098 1.00 96.94 179 ASN A CA 1
ATOM 1512 C C . ASN A 1 179 ? -7.784 11.694 6.094 1.00 96.94 179 ASN A C 1
ATOM 1514 O O . ASN A 1 179 ? -6.555 11.645 6.086 1.00 96.94 179 ASN A O 1
ATOM 1518 N N . ILE A 1 180 ? -8.538 10.601 6.137 1.00 98.00 180 ILE A N 1
ATOM 1519 C CA . ILE A 1 180 ? -7.997 9.245 6.133 1.00 98.00 180 ILE A CA 1
ATOM 1520 C C . ILE A 1 180 ? -8.575 8.430 4.979 1.00 98.00 180 ILE A C 1
ATOM 1522 O O . ILE A 1 180 ? -9.752 8.543 4.653 1.00 98.00 180 ILE A O 1
ATOM 1526 N N . GLU A 1 181 ? -7.724 7.614 4.368 1.00 97.56 181 GLU A N 1
ATOM 1527 C CA . GLU A 1 181 ? -8.083 6.632 3.348 1.00 97.56 181 GLU A CA 1
ATOM 1528 C C . GLU A 1 181 ? -7.734 5.237 3.868 1.00 97.56 181 GLU A C 1
ATOM 1530 O O . GLU A 1 181 ? -6.583 4.988 4.236 1.00 97.56 181 GLU A O 1
ATOM 1535 N N . VAL A 1 182 ? -8.703 4.321 3.898 1.00 97.62 182 VAL A N 1
ATOM 1536 C CA . VAL A 1 182 ? -8.493 2.946 4.380 1.00 97.62 182 VAL A CA 1
ATOM 1537 C C . VAL A 1 182 ? -8.793 1.949 3.268 1.00 97.62 182 VAL A C 1
ATOM 1539 O O . VAL A 1 182 ? -9.882 1.934 2.703 1.00 97.62 182 VAL A O 1
ATOM 1542 N N . HIS A 1 183 ? -7.813 1.106 2.935 1.00 95.75 183 HIS A N 1
ATOM 1543 C CA . HIS A 1 183 ? -7.931 0.150 1.823 1.00 95.75 183 HIS A CA 1
ATOM 1544 C C . HIS A 1 183 ? -8.605 -1.167 2.209 1.00 95.75 183 HIS A C 1
ATOM 1546 O O . HIS A 1 183 ? -9.091 -1.885 1.332 1.00 95.75 183 HIS A O 1
ATOM 1552 N N . ASP A 1 184 ? -8.610 -1.504 3.496 1.00 96.19 184 ASP A N 1
ATOM 1553 C CA . ASP A 1 184 ? -9.286 -2.690 4.012 1.00 96.19 184 ASP A CA 1
ATOM 1554 C C . ASP A 1 184 ? -10.774 -2.398 4.261 1.00 96.19 184 ASP A C 1
ATOM 1556 O O . ASP A 1 184 ? -11.125 -1.466 4.988 1.00 96.19 184 ASP A O 1
ATOM 1560 N N . TYR A 1 185 ? -11.657 -3.203 3.663 1.00 96.69 185 TYR A N 1
ATOM 1561 C CA . TYR A 1 185 ? -13.108 -3.022 3.770 1.00 96.69 185 TYR A CA 1
ATOM 1562 C C . TYR A 1 185 ? -13.611 -3.112 5.214 1.00 96.69 185 TYR A C 1
ATOM 1564 O O . TYR A 1 185 ? -14.435 -2.295 5.629 1.00 96.69 185 TYR A O 1
ATOM 1572 N N . PHE A 1 186 ? -13.155 -4.107 5.978 1.00 97.38 186 PHE A N 1
ATOM 1573 C CA . PHE A 1 186 ? -13.654 -4.339 7.330 1.00 97.38 186 PHE A CA 1
ATOM 1574 C C . PHE A 1 186 ? -13.160 -3.257 8.281 1.00 97.38 186 PHE A C 1
ATOM 1576 O O . PHE A 1 186 ? -13.944 -2.767 9.093 1.00 97.38 186 PHE A O 1
ATOM 1583 N N . LEU A 1 187 ? -11.911 -2.815 8.130 1.00 97.38 187 LEU A N 1
ATOM 1584 C CA . LEU A 1 187 ? -11.377 -1.699 8.904 1.00 97.38 187 LEU A CA 1
ATOM 1585 C C . LEU A 1 187 ? -12.067 -0.372 8.553 1.00 97.38 187 LEU A C 1
ATOM 1587 O O . LEU A 1 187 ? -12.452 0.379 9.450 1.00 97.38 187 LEU A O 1
ATOM 1591 N N . ALA A 1 188 ? -12.291 -0.098 7.264 1.00 97.44 188 ALA A N 1
ATOM 1592 C CA . ALA A 1 188 ? -13.032 1.082 6.820 1.00 97.44 188 ALA A CA 1
ATOM 1593 C C . ALA A 1 188 ? -14.468 1.079 7.362 1.00 97.44 188 ALA A C 1
ATOM 1595 O O . ALA A 1 188 ? -14.946 2.091 7.877 1.00 97.44 188 ALA A O 1
ATOM 1596 N N . LYS A 1 189 ? -15.141 -0.077 7.309 1.00 97.00 189 LYS A N 1
ATOM 1597 C CA . LYS A 1 189 ? -16.485 -0.267 7.865 1.00 97.00 189 LYS A CA 1
ATOM 1598 C C . LYS A 1 189 ? -16.488 -0.073 9.376 1.00 97.00 189 LYS A C 1
ATOM 1600 O O . LYS A 1 189 ? -17.384 0.581 9.901 1.00 97.00 189 LYS A O 1
ATOM 1605 N N . PHE A 1 190 ? -15.490 -0.612 10.072 1.00 97.19 190 PHE A N 1
ATOM 1606 C CA . PHE A 1 190 ? -15.342 -0.443 11.510 1.00 97.19 190 PHE A CA 1
ATOM 1607 C C . PHE A 1 190 ? -15.231 1.038 11.884 1.00 97.19 190 PHE A C 1
ATOM 1609 O O . PHE A 1 190 ? -15.938 1.488 12.784 1.00 97.19 190 PHE A O 1
ATOM 1616 N N . PHE A 1 191 ? -14.416 1.817 11.175 1.00 97.50 191 PHE A N 1
ATOM 1617 C CA . PHE A 1 191 ? -14.302 3.260 11.399 1.00 97.50 191 PHE A CA 1
ATOM 1618 C C . PHE A 1 191 ? -15.474 4.083 10.839 1.00 97.50 191 PHE A C 1
ATOM 1620 O O . PHE A 1 191 ? -15.530 5.289 11.079 1.00 97.50 191 PHE A O 1
ATOM 1627 N N . GLU A 1 192 ? -16.436 3.439 10.170 1.00 96.81 192 GLU A N 1
ATOM 1628 C CA . GLU A 1 192 ? -17.607 4.061 9.537 1.00 96.81 192 GLU A CA 1
ATOM 1629 C C . GLU A 1 192 ? -17.194 5.123 8.502 1.00 96.81 192 GLU A C 1
ATOM 1631 O O . GLU A 1 192 ? -17.711 6.241 8.472 1.00 96.81 192 GLU A O 1
ATOM 1636 N N . LEU A 1 193 ? -16.213 4.764 7.671 1.00 96.69 193 LEU A N 1
ATOM 1637 C CA . LEU A 1 193 ? -15.679 5.594 6.595 1.00 96.69 193 LEU A CA 1
ATOM 1638 C C . LEU A 1 193 ? -16.390 5.303 5.271 1.00 96.69 193 LEU A C 1
ATOM 1640 O O . LEU A 1 193 ? -16.697 4.153 4.957 1.00 96.69 193 LEU A O 1
ATOM 1644 N N . SER A 1 194 ? -16.546 6.335 4.436 1.00 94.50 194 SER A N 1
ATOM 1645 C CA . SER A 1 194 ? -17.171 6.209 3.105 1.00 94.50 194 SER A CA 1
ATOM 1646 C C . SER A 1 194 ? -16.422 5.278 2.140 1.00 94.50 194 SER A C 1
ATOM 1648 O O . SER A 1 194 ? -16.974 4.865 1.121 1.00 94.50 194 SER A O 1
ATOM 1650 N N . ASP A 1 195 ? -15.169 4.931 2.449 1.00 92.75 195 ASP A N 1
ATOM 1651 C CA . ASP A 1 195 ? -14.385 3.958 1.684 1.00 92.75 195 ASP A CA 1
ATOM 1652 C C . ASP A 1 195 ? -15.058 2.578 1.669 1.00 92.75 195 ASP A C 1
ATOM 1654 O O . ASP A 1 195 ? -15.033 1.892 0.646 1.00 92.75 195 ASP A O 1
ATOM 1658 N N . ALA A 1 196 ? -15.731 2.201 2.764 1.00 92.88 196 ALA A N 1
ATOM 1659 C CA . ALA A 1 196 ? -16.471 0.945 2.850 1.00 92.88 196 ALA A CA 1
ATOM 1660 C C . ALA A 1 196 ? -17.649 0.904 1.864 1.00 92.88 196 ALA A C 1
ATOM 1662 O O . ALA A 1 196 ? -17.871 -0.119 1.217 1.00 92.88 196 ALA A O 1
ATOM 1663 N N . ASP A 1 197 ? -18.358 2.023 1.693 1.00 91.00 197 ASP A N 1
ATOM 1664 C CA . ASP A 1 197 ? -19.490 2.136 0.762 1.00 91.00 197 ASP A CA 1
ATOM 1665 C C . ASP A 1 197 ? -19.038 2.102 -0.705 1.00 91.00 197 ASP A C 1
ATOM 1667 O O . ASP A 1 197 ? -19.777 1.680 -1.594 1.00 91.00 197 ASP A O 1
ATOM 1671 N N . ARG A 1 198 ? -17.802 2.541 -0.971 1.00 90.06 198 ARG A N 1
ATOM 1672 C CA . ARG A 1 198 ? -17.180 2.541 -2.305 1.00 90.06 198 ARG A CA 1
ATOM 1673 C C . ARG A 1 198 ? -16.493 1.219 -2.645 1.00 90.06 198 ARG A C 1
ATOM 1675 O O . ARG A 1 198 ? -15.964 1.073 -3.751 1.00 90.06 198 ARG A O 1
ATOM 1682 N N . PHE A 1 199 ? -16.471 0.262 -1.719 1.00 91.25 199 PHE A N 1
ATOM 1683 C CA . PHE A 1 199 ? -15.795 -1.007 -1.924 1.00 91.25 199 PHE A CA 1
ATOM 1684 C C . PHE A 1 199 ? -16.514 -1.857 -2.979 1.00 91.25 199 PHE A C 1
ATOM 1686 O O . PHE A 1 199 ? -17.624 -2.343 -2.783 1.00 91.25 199 PHE A O 1
ATOM 1693 N N . ALA A 1 200 ? -15.844 -2.077 -4.110 1.00 90.50 200 ALA A N 1
ATOM 1694 C CA . ALA A 1 200 ? -16.376 -2.835 -5.244 1.00 90.50 200 ALA A CA 1
ATOM 1695 C C . ALA A 1 200 ? -15.854 -4.286 -5.309 1.00 90.50 200 ALA A C 1
ATOM 1697 O O . ALA A 1 200 ? -15.964 -4.941 -6.347 1.00 90.50 200 ALA A O 1
ATOM 1698 N N . GLY A 1 201 ? -15.260 -4.790 -4.222 1.00 92.88 201 GLY A N 1
ATOM 1699 C CA . GLY A 1 201 ? -14.561 -6.075 -4.202 1.00 92.88 201 GLY A CA 1
ATOM 1700 C C . GLY A 1 201 ? -13.092 -5.981 -4.624 1.00 92.88 201 GLY A C 1
ATOM 1701 O O . GLY A 1 201 ? -12.561 -4.913 -4.935 1.00 92.88 201 GLY A O 1
ATOM 1702 N N . CYS A 1 202 ? -12.423 -7.135 -4.637 1.00 94.12 202 CYS A N 1
ATOM 1703 C CA . CYS A 1 202 ? -11.006 -7.233 -4.975 1.00 94.12 202 CYS A CA 1
ATOM 1704 C C . CYS A 1 202 ? -10.708 -6.765 -6.413 1.00 94.12 202 CYS A C 1
ATOM 1706 O O . CYS A 1 202 ? -11.286 -7.256 -7.387 1.00 94.12 202 CYS A O 1
ATOM 1708 N N . GLN A 1 203 ? -9.755 -5.837 -6.537 1.00 94.56 203 GLN A N 1
ATOM 1709 C CA . GLN A 1 203 ? -9.319 -5.245 -7.809 1.00 94.56 203 GLN A CA 1
ATOM 1710 C C . GLN A 1 203 ? -8.025 -5.864 -8.365 1.00 94.56 203 GLN A C 1
ATOM 1712 O O . GLN A 1 203 ? -7.625 -5.528 -9.486 1.00 94.56 203 GLN A O 1
ATOM 1717 N N . ALA A 1 204 ? -7.384 -6.753 -7.601 1.00 95.88 204 ALA A N 1
ATOM 1718 C CA . ALA A 1 204 ? -6.129 -7.408 -7.955 1.00 95.88 204 ALA A CA 1
ATOM 1719 C C . ALA A 1 204 ? -6.256 -8.182 -9.276 1.00 95.88 204 ALA A C 1
ATOM 1721 O O . ALA A 1 204 ? -7.244 -8.885 -9.497 1.00 95.88 204 ALA A O 1
ATOM 1722 N N . GLY A 1 205 ? -5.294 -8.001 -10.182 1.00 94.19 205 GLY A N 1
ATOM 1723 C CA . GLY A 1 205 ? -5.295 -8.615 -11.516 1.00 94.19 205 GLY A CA 1
ATOM 1724 C C . GLY A 1 205 ? -6.432 -8.165 -12.450 1.00 94.19 205 GLY A C 1
ATOM 1725 O O . GLY A 1 205 ? -6.567 -8.705 -13.542 1.00 94.19 205 GLY A O 1
ATOM 1726 N N . LYS A 1 206 ? -7.270 -7.196 -12.045 1.00 93.00 206 LYS A N 1
ATOM 1727 C CA . LYS A 1 206 ? -8.393 -6.657 -12.843 1.00 93.00 206 LYS A CA 1
ATOM 1728 C C . LYS A 1 206 ? -8.178 -5.197 -13.210 1.00 93.00 206 LYS A C 1
ATOM 1730 O O . LYS A 1 206 ? -8.242 -4.834 -14.381 1.00 93.00 206 LYS A O 1
ATOM 1735 N N . LEU A 1 207 ? -7.941 -4.380 -12.187 1.00 94.56 207 LEU A N 1
ATOM 1736 C CA . LEU A 1 207 ? -7.710 -2.934 -12.273 1.00 94.56 207 LEU A CA 1
ATOM 1737 C C . LEU A 1 207 ? -6.444 -2.514 -11.516 1.00 94.56 207 LEU A C 1
ATOM 1739 O O . LEU A 1 207 ? -6.050 -1.357 -11.596 1.00 94.56 207 LEU A O 1
ATOM 1743 N N . MET A 1 208 ? -5.834 -3.426 -10.756 1.00 95.88 208 MET A N 1
ATOM 1744 C CA . MET A 1 208 ? -4.680 -3.177 -9.899 1.00 95.88 208 MET A CA 1
ATOM 1745 C C . MET A 1 208 ? -3.641 -4.283 -10.070 1.00 95.88 208 MET A C 1
ATOM 1747 O O . MET A 1 208 ? -4.017 -5.447 -10.194 1.00 95.88 208 MET A O 1
ATOM 1751 N N . GLY A 1 209 ? -2.363 -3.911 -10.077 1.00 97.50 209 GLY A N 1
ATOM 1752 C CA . GLY A 1 209 ? -1.228 -4.831 -10.040 1.00 97.50 209 GLY A CA 1
ATOM 1753 C C . GLY A 1 209 ? -0.055 -4.251 -9.266 1.00 97.50 209 GLY A C 1
ATOM 1754 O O . GLY A 1 209 ? 0.067 -3.031 -9.130 1.00 97.50 209 GLY A O 1
ATOM 1755 N N . HIS A 1 210 ? 0.812 -5.134 -8.780 1.00 98.38 210 HIS A N 1
ATOM 1756 C CA . HIS A 1 210 ? 2.050 -4.760 -8.107 1.00 98.38 210 HIS A CA 1
ATOM 1757 C C . HIS A 1 210 ? 3.236 -5.397 -8.824 1.00 98.38 210 HIS A C 1
ATOM 1759 O O . HIS A 1 210 ? 3.206 -6.585 -9.126 1.00 98.38 210 HIS A O 1
ATOM 1765 N N . ILE A 1 211 ? 4.264 -4.611 -9.119 1.00 98.38 211 ILE A N 1
ATOM 1766 C CA . ILE A 1 211 ? 5.499 -5.082 -9.735 1.00 98.38 211 ILE A CA 1
ATOM 1767 C C . ILE A 1 211 ? 6.615 -4.882 -8.720 1.00 98.38 211 ILE A C 1
ATOM 1769 O O . ILE A 1 211 ? 6.931 -3.745 -8.392 1.00 98.38 211 ILE A O 1
ATOM 1773 N N . GLU A 1 212 ? 7.229 -5.969 -8.268 1.00 97.56 212 GLU A N 1
ATOM 1774 C CA . GLU A 1 212 ? 8.371 -5.929 -7.355 1.00 97.56 212 GLU A CA 1
ATOM 1775 C C . GLU A 1 212 ? 9.607 -6.488 -8.055 1.00 97.56 212 GLU A C 1
ATOM 1777 O O . GLU A 1 212 ? 9.639 -7.659 -8.454 1.00 97.56 212 GLU A O 1
ATOM 1782 N N . ASN A 1 213 ? 10.616 -5.633 -8.242 1.00 96.62 213 ASN A N 1
ATOM 1783 C CA . ASN A 1 213 ? 11.855 -5.966 -8.948 1.00 96.62 213 ASN A CA 1
ATOM 1784 C C . ASN A 1 213 ? 11.590 -6.636 -10.312 1.00 96.62 213 ASN A C 1
ATOM 1786 O O . ASN A 1 213 ? 12.183 -7.657 -10.657 1.00 96.62 213 ASN A O 1
ATOM 1790 N N . GLY A 1 214 ? 10.626 -6.098 -11.065 1.00 97.19 214 GLY A N 1
ATOM 1791 C CA . GLY A 1 214 ? 10.223 -6.610 -12.379 1.00 97.19 214 GLY A CA 1
ATOM 1792 C C . GLY A 1 214 ? 9.272 -7.809 -12.354 1.00 97.19 214 GLY A C 1
ATOM 1793 O O . GLY A 1 214 ? 8.745 -8.172 -13.403 1.00 97.19 214 GLY A O 1
ATOM 1794 N N . ASN A 1 215 ? 8.994 -8.403 -11.192 1.00 98.12 215 ASN A N 1
ATOM 1795 C CA . ASN A 1 215 ? 8.043 -9.505 -11.064 1.00 98.12 215 ASN A CA 1
ATOM 1796 C C . ASN A 1 215 ? 6.629 -8.968 -10.849 1.00 98.12 215 ASN A C 1
ATOM 1798 O O . ASN A 1 215 ? 6.401 -8.217 -9.905 1.00 98.12 215 ASN A O 1
ATOM 1802 N N . LEU A 1 216 ? 5.678 -9.368 -11.694 1.00 98.44 216 LEU A N 1
ATOM 1803 C CA . LEU A 1 216 ? 4.272 -9.014 -11.527 1.00 98.44 216 LEU A CA 1
ATOM 1804 C C . LEU A 1 216 ? 3.606 -9.915 -10.480 1.00 98.44 216 LEU A C 1
ATOM 1806 O O . LEU A 1 216 ? 3.733 -11.139 -10.526 1.00 98.44 216 LEU A O 1
ATOM 1810 N N . TYR A 1 217 ? 2.817 -9.284 -9.620 1.00 98.50 217 TYR A N 1
ATOM 1811 C CA . TYR A 1 217 ? 1.891 -9.871 -8.661 1.00 98.50 217 TYR A CA 1
ATOM 1812 C C . TYR A 1 217 ? 0.496 -9.265 -8.871 1.00 98.50 217 TYR A C 1
ATOM 1814 O O . TYR A 1 217 ? 0.388 -8.103 -9.294 1.00 98.50 217 TYR A O 1
ATOM 1822 N N . PRO A 1 218 ? -0.595 -9.989 -8.555 1.00 97.69 218 PRO A N 1
ATOM 1823 C CA . PRO A 1 218 ? -1.940 -9.439 -8.705 1.00 97.69 218 PRO A CA 1
ATOM 1824 C C . PRO A 1 218 ? -2.178 -8.187 -7.848 1.00 97.69 218 PRO A C 1
ATOM 1826 O O . PRO A 1 218 ? -2.887 -7.281 -8.272 1.00 97.69 218 PRO A O 1
ATOM 1829 N N . CYS A 1 219 ? -1.582 -8.120 -6.656 1.00 97.81 219 CYS A N 1
ATOM 1830 C CA . CYS A 1 219 ? -1.421 -6.920 -5.831 1.00 97.81 219 CYS A CA 1
ATOM 1831 C C . CYS A 1 219 ? -0.349 -7.185 -4.755 1.00 97.81 219 CYS A C 1
ATOM 1833 O O . CYS A 1 219 ? 0.123 -8.313 -4.629 1.00 97.81 219 CYS A O 1
ATOM 1835 N N . ALA A 1 220 ? -0.000 -6.179 -3.946 1.00 97.44 220 ALA A N 1
ATOM 1836 C CA . ALA A 1 220 ? 1.005 -6.322 -2.884 1.00 97.44 220 ALA A CA 1
ATOM 1837 C C . ALA A 1 220 ? 0.612 -7.333 -1.784 1.00 97.44 220 ALA A C 1
ATOM 1839 O O . ALA A 1 220 ? 1.473 -7.872 -1.095 1.00 97.44 220 ALA A O 1
ATOM 1840 N N . SER A 1 221 ? -0.682 -7.623 -1.625 1.00 97.50 221 SER A N 1
ATOM 1841 C CA . SER A 1 221 ? -1.194 -8.563 -0.617 1.00 97.50 221 SER A CA 1
ATOM 1842 C C . SER A 1 221 ? -1.386 -9.987 -1.148 1.00 97.50 221 SER A C 1
ATOM 1844 O O . SER A 1 221 ? -1.835 -10.850 -0.406 1.00 97.50 221 SER A O 1
ATOM 1846 N N . ILE A 1 222 ? -1.084 -10.263 -2.420 1.00 97.12 222 ILE A N 1
ATOM 1847 C CA . ILE A 1 222 ? -1.169 -11.612 -2.998 1.00 97.12 222 ILE A CA 1
ATOM 1848 C C . ILE A 1 222 ? 0.243 -12.016 -3.441 1.00 97.12 222 ILE A C 1
ATOM 1850 O O . ILE A 1 222 ? 0.651 -11.658 -4.547 1.00 97.12 222 ILE A O 1
ATOM 1854 N N . PRO A 1 223 ? 1.001 -12.750 -2.602 1.00 96.31 223 PRO A N 1
ATOM 1855 C CA . PRO A 1 223 ? 2.392 -13.118 -2.860 1.00 96.31 223 PRO A CA 1
ATOM 1856 C C . PRO A 1 223 ? 2.540 -14.280 -3.860 1.00 96.31 223 PRO A C 1
ATOM 1858 O O . PRO A 1 223 ? 3.432 -15.111 -3.726 1.00 96.31 223 PRO A O 1
ATOM 1861 N N . GLU A 1 224 ? 1.677 -14.337 -4.877 1.00 96.12 224 GLU A N 1
ATOM 1862 C CA . GLU A 1 224 ? 1.776 -15.289 -5.987 1.00 96.12 224 GLU A CA 1
ATOM 1863 C C . GLU A 1 224 ? 2.403 -14.594 -7.185 1.00 96.12 224 GLU A C 1
ATOM 1865 O O . GLU A 1 224 ? 1.778 -13.755 -7.845 1.00 96.12 224 GLU A O 1
ATOM 1870 N N . LYS A 1 225 ? 3.659 -14.938 -7.466 1.00 97.44 225 LYS A N 1
ATOM 1871 C CA . LYS A 1 225 ? 4.37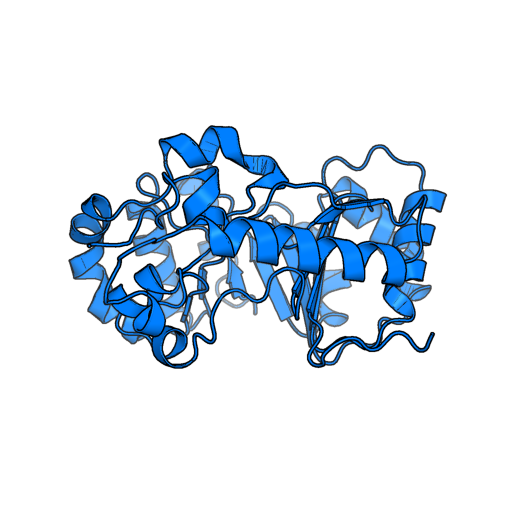4 -14.396 -8.617 1.00 97.44 225 LYS A CA 1
ATOM 1872 C C . LYS A 1 225 ? 3.711 -14.876 -9.907 1.0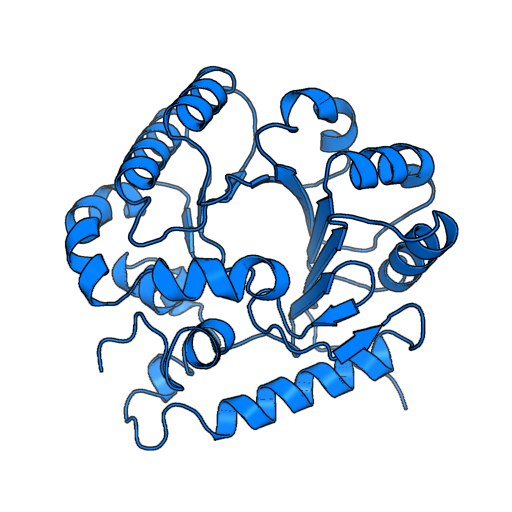0 97.44 225 LYS A C 1
ATOM 1874 O O . LYS A 1 225 ? 3.651 -16.068 -10.190 1.00 97.44 225 LYS A O 1
ATOM 1879 N N . VAL A 1 226 ? 3.301 -13.924 -10.738 1.00 97.94 226 VAL A N 1
ATOM 1880 C CA . VAL A 1 226 ? 2.686 -14.180 -12.047 1.00 97.94 226 VAL A CA 1
ATOM 1881 C C . VAL A 1 226 ? 3.745 -14.439 -13.126 1.00 97.94 226 VAL A C 1
ATOM 1883 O O . VAL A 1 226 ? 3.546 -15.240 -14.042 1.00 97.94 226 VAL A O 1
ATOM 1886 N N . GLY A 1 227 ? 4.875 -13.736 -13.034 1.00 98.12 227 GLY A N 1
ATOM 1887 C CA . GLY A 1 227 ? 6.006 -13.812 -13.961 1.00 98.12 227 GLY A CA 1
ATOM 1888 C C . GLY A 1 227 ? 6.825 -12.521 -13.950 1.00 98.12 227 GLY A C 1
ATOM 1889 O O . GLY A 1 227 ? 6.538 -11.622 -13.164 1.00 98.12 227 GLY A O 1
ATOM 1890 N N . SER A 1 228 ? 7.852 -12.431 -14.796 1.00 97.88 228 SER A N 1
ATOM 1891 C CA . SER A 1 228 ? 8.761 -11.276 -14.859 1.00 97.88 228 SER A CA 1
ATOM 1892 C C . SER A 1 228 ? 8.605 -10.480 -16.154 1.00 97.88 228 SER A C 1
ATOM 1894 O O . SER A 1 228 ? 8.528 -11.067 -17.234 1.00 97.88 228 SER A O 1
ATOM 1896 N N . LEU A 1 229 ? 8.632 -9.148 -16.053 1.00 97.06 229 LEU A N 1
ATOM 1897 C CA . LEU A 1 229 ? 8.698 -8.219 -17.191 1.00 97.06 229 LEU A CA 1
ATOM 1898 C C . LEU A 1 229 ? 10.020 -8.306 -17.965 1.00 97.06 229 LEU A C 1
ATOM 1900 O O . LEU A 1 229 ? 10.127 -7.795 -19.078 1.00 97.06 229 LEU A O 1
ATOM 1904 N N . LEU A 1 230 ? 11.037 -8.958 -17.397 1.00 95.81 230 LEU A N 1
ATOM 1905 C CA . LEU A 1 230 ? 12.282 -9.240 -18.110 1.00 95.81 230 LEU A CA 1
ATOM 1906 C C . LEU A 1 230 ? 12.117 -10.379 -19.125 1.00 95.81 230 LEU A C 1
ATOM 1908 O O . LEU A 1 230 ? 12.860 -10.420 -20.108 1.00 95.81 230 LEU A O 1
ATOM 1912 N N . GLU A 1 231 ? 11.137 -11.257 -18.903 1.00 96.38 231 GLU A N 1
ATOM 1913 C CA . GLU A 1 231 ? 10.904 -12.483 -19.673 1.00 96.38 231 GLU A CA 1
ATOM 1914 C C . GLU A 1 231 ? 9.663 -12.388 -20.569 1.00 96.38 231 GLU A C 1
ATOM 1916 O O . GLU A 1 231 ? 9.665 -12.895 -21.689 1.00 96.38 231 GLU A O 1
ATOM 1921 N N . TYR A 1 232 ? 8.599 -11.738 -20.088 1.00 97.06 232 TYR A N 1
ATOM 1922 C CA . TYR A 1 232 ? 7.303 -11.682 -20.759 1.00 97.06 232 TYR A CA 1
ATOM 1923 C C . TYR A 1 232 ? 6.802 -10.244 -20.891 1.00 97.06 232 TYR A C 1
ATOM 1925 O O . TYR A 1 232 ? 7.063 -9.388 -20.049 1.00 97.06 232 TYR A O 1
ATOM 1933 N N . SER A 1 233 ? 6.000 -9.997 -21.925 1.00 94.81 233 SER A N 1
ATOM 1934 C CA . SER A 1 233 ? 5.261 -8.745 -22.084 1.00 94.81 233 SER A CA 1
ATOM 1935 C C . SER A 1 233 ? 4.231 -8.561 -20.959 1.00 94.81 233 SER A C 1
ATOM 1937 O O . SER A 1 233 ? 3.634 -9.547 -20.507 1.00 94.81 233 SER A O 1
ATOM 1939 N N . PHE A 1 234 ? 3.943 -7.314 -20.578 1.00 94.75 234 PHE A N 1
ATOM 1940 C CA . PHE A 1 234 ? 2.950 -6.989 -19.546 1.00 94.75 234 PHE A CA 1
ATOM 1941 C C . PHE A 1 234 ? 1.584 -7.634 -19.827 1.00 94.75 234 PHE A C 1
ATOM 1943 O O . PHE A 1 234 ? 0.938 -8.134 -18.915 1.00 94.75 234 PHE A O 1
ATOM 1950 N N . GLU A 1 235 ? 1.178 -7.709 -21.092 1.00 91.94 235 GLU A N 1
ATOM 1951 C CA . GLU A 1 235 ? -0.105 -8.238 -21.551 1.00 91.94 235 GLU A CA 1
ATOM 1952 C C . GLU A 1 235 ? -0.321 -9.709 -21.187 1.00 91.94 235 GLU A C 1
ATOM 1954 O O . GLU A 1 235 ? -1.377 -10.102 -20.684 1.00 91.94 235 GLU A O 1
ATOM 1959 N N . ILE A 1 236 ? 0.707 -10.525 -21.425 1.00 94.19 236 ILE A N 1
ATOM 1960 C CA . ILE A 1 236 ? 0.718 -11.950 -21.085 1.00 94.19 236 ILE A CA 1
ATOM 1961 C C . ILE A 1 236 ? 0.609 -12.116 -19.571 1.00 94.19 236 ILE A C 1
ATOM 1963 O O . ILE A 1 236 ? -0.182 -12.933 -19.096 1.00 94.19 236 ILE A O 1
ATOM 1967 N N . LEU A 1 237 ? 1.389 -11.340 -18.815 1.00 96.69 237 LEU A N 1
ATOM 1968 C CA . LEU A 1 237 ? 1.383 -11.409 -17.358 1.00 96.69 237 LEU A CA 1
ATOM 1969 C C . LEU A 1 237 ? 0.034 -10.950 -16.790 1.00 96.69 237 LEU A C 1
ATOM 1971 O O . LEU A 1 237 ? -0.530 -11.619 -15.931 1.00 96.69 237 LEU A O 1
ATOM 1975 N N . TRP A 1 238 ? -0.541 -9.870 -17.312 1.00 94.81 238 TRP A N 1
ATOM 1976 C CA . TRP A 1 238 ? -1.809 -9.322 -16.835 1.00 94.81 238 TRP A CA 1
ATOM 1977 C C . TRP A 1 238 ? -2.968 -10.318 -16.957 1.00 94.81 238 TRP A C 1
ATOM 1979 O O . TRP A 1 238 ? -3.720 -10.517 -16.004 1.00 94.81 238 TRP A O 1
ATOM 1989 N N . ASN A 1 239 ? -3.062 -11.024 -18.088 1.00 91.81 239 ASN A N 1
ATOM 1990 C CA . ASN A 1 239 ? -4.076 -12.065 -18.281 1.00 91.81 239 ASN A CA 1
ATOM 1991 C C . ASN A 1 239 ? -3.933 -13.221 -17.277 1.00 91.81 239 ASN A C 1
ATOM 1993 O O . ASN A 1 239 ? -4.931 -13.766 -16.808 1.00 91.81 239 ASN A O 1
ATOM 1997 N N . ARG A 1 240 ? -2.699 -13.591 -16.912 1.00 95.56 240 ARG A N 1
ATOM 1998 C CA . ARG A 1 240 ? -2.446 -14.627 -15.898 1.00 95.56 240 ARG A CA 1
ATOM 1999 C C . ARG A 1 240 ? -2.830 -14.156 -14.494 1.00 95.56 240 ARG A C 1
ATOM 2001 O O . ARG A 1 240 ? -3.404 -14.935 -13.738 1.00 95.56 240 ARG A O 1
ATOM 2008 N N . ALA A 1 241 ? -2.557 -12.892 -14.164 1.00 95.50 241 ALA A N 1
ATOM 2009 C CA . ALA A 1 241 ? -2.873 -12.314 -12.858 1.00 95.50 241 ALA A CA 1
ATOM 2010 C C . ALA A 1 241 ? -4.375 -12.398 -12.541 1.00 95.50 241 ALA A C 1
ATOM 2012 O O . ALA A 1 241 ? -4.747 -12.763 -11.427 1.00 95.50 241 ALA A O 1
ATOM 2013 N N . TYR A 1 242 ? -5.233 -12.118 -13.529 1.00 91.44 242 TYR A N 1
ATOM 2014 C CA . TYR A 1 242 ? -6.685 -12.257 -13.393 1.00 91.44 242 TYR A CA 1
ATOM 2015 C C . TYR A 1 242 ? -7.104 -13.681 -13.002 1.00 91.44 242 TYR A C 1
ATOM 2017 O O . TYR A 1 242 ? -7.858 -13.860 -12.046 1.00 91.44 242 TYR A O 1
ATOM 2025 N N . ASN A 1 243 ? -6.596 -14.687 -13.723 1.00 92.06 243 ASN A N 1
ATOM 2026 C CA . ASN A 1 243 ? -6.978 -16.086 -13.521 1.00 92.06 243 ASN A CA 1
ATOM 2027 C C . ASN A 1 243 ? -6.601 -16.584 -12.120 1.00 92.06 243 ASN A C 1
ATOM 2029 O O . ASN A 1 243 ? -7.416 -17.231 -11.468 1.00 92.06 243 ASN A O 1
ATOM 2033 N N . ILE A 1 244 ? -5.412 -16.213 -11.629 1.00 92.62 244 ILE A N 1
ATOM 2034 C CA . ILE A 1 244 ? -4.960 -16.551 -10.270 1.00 92.62 244 ILE A CA 1
ATOM 2035 C C . ILE A 1 244 ? -5.960 -16.033 -9.229 1.00 92.62 244 ILE A C 1
ATOM 2037 O O . ILE A 1 244 ? -6.400 -16.778 -8.356 1.00 92.62 244 ILE A O 1
ATOM 2041 N N . VAL A 1 245 ? -6.364 -14.764 -9.335 1.00 93.75 245 VAL A N 1
ATOM 2042 C CA . VAL A 1 245 ? -7.302 -14.162 -8.375 1.00 93.75 245 VAL A CA 1
ATOM 2043 C C . VAL A 1 245 ? -8.688 -14.798 -8.481 1.00 93.75 245 VAL A C 1
ATOM 2045 O O . VAL A 1 245 ? -9.308 -15.071 -7.452 1.00 93.75 245 VAL A O 1
ATOM 2048 N N . ASP A 1 246 ? -9.178 -15.063 -9.694 1.00 91.75 246 ASP A N 1
ATOM 2049 C CA . ASP A 1 246 ? -10.499 -15.665 -9.911 1.00 91.75 246 ASP A CA 1
ATOM 2050 C C . ASP A 1 246 ? -10.603 -17.076 -9.308 1.00 91.75 246 ASP A C 1
ATOM 2052 O O . ASP A 1 246 ? -11.585 -17.402 -8.635 1.00 91.75 246 ASP A O 1
ATOM 2056 N N . GLU A 1 247 ? -9.568 -17.903 -9.472 1.00 90.62 247 GLU A N 1
ATOM 2057 C CA . GLU A 1 247 ? -9.510 -19.246 -8.886 1.00 90.62 247 GLU A CA 1
ATOM 2058 C C . GLU A 1 247 ? -9.510 -19.229 -7.357 1.00 90.62 247 GLU A C 1
ATOM 2060 O O . GLU A 1 247 ? -10.179 -20.051 -6.724 1.00 90.62 247 GLU A O 1
ATOM 2065 N N . VAL A 1 248 ? -8.793 -18.281 -6.756 1.00 87.50 248 VAL A N 1
ATOM 2066 C CA . VAL A 1 248 ? -8.748 -18.107 -5.302 1.00 87.50 248 VAL A CA 1
ATOM 2067 C C . VAL A 1 248 ? -10.106 -17.635 -4.769 1.00 87.50 248 VAL A C 1
ATOM 2069 O O . VAL A 1 248 ? -10.638 -18.225 -3.828 1.00 87.50 248 VAL A O 1
ATOM 2072 N N . CYS A 1 249 ? -10.739 -16.653 -5.423 1.00 90.19 249 CYS A N 1
ATOM 2073 C CA . CYS A 1 249 ? -12.058 -16.131 -5.035 1.00 90.19 249 CYS A CA 1
ATOM 2074 C C . CYS A 1 249 ? -13.154 -17.209 -4.976 1.00 90.19 249 CYS A C 1
ATOM 2076 O O . CYS A 1 249 ? -14.107 -17.086 -4.202 1.00 90.19 249 CYS A O 1
ATOM 2078 N N . LYS A 1 250 ? -13.055 -18.261 -5.799 1.00 89.88 250 LYS A N 1
ATOM 2079 C CA . LYS A 1 250 ? -14.033 -19.363 -5.831 1.00 89.88 250 LYS A CA 1
ATOM 2080 C C . LYS A 1 250 ? -13.997 -20.241 -4.579 1.00 89.88 250 LYS A C 1
ATOM 2082 O O . LYS A 1 250 ? -14.993 -20.900 -4.293 1.00 89.88 250 LYS A O 1
ATOM 2087 N N . LYS A 1 251 ? -12.886 -20.240 -3.837 1.00 88.94 251 LYS A N 1
ATOM 2088 C CA . LYS A 1 251 ? -12.660 -21.115 -2.676 1.00 88.94 251 LYS A CA 1
ATOM 2089 C C . LYS A 1 251 ? -13.022 -20.455 -1.339 1.00 88.94 251 LYS A C 1
ATOM 2091 O O . LYS A 1 251 ? -13.208 -21.162 -0.355 1.00 88.94 251 LYS A O 1
ATOM 2096 N N . CYS A 1 252 ? -13.150 -19.127 -1.296 1.00 92.56 252 CYS A N 1
ATOM 2097 C CA . CYS A 1 252 ? -13.371 -18.376 -0.057 1.00 92.56 252 CYS A CA 1
ATOM 2098 C C . CYS A 1 252 ? -14.852 -18.110 0.258 1.00 92.56 252 CYS A C 1
ATOM 2100 O O . CYS A 1 252 ? -15.678 -17.942 -0.644 1.00 92.56 252 CYS A O 1
ATOM 2102 N N . CYS A 1 253 ? -15.169 -18.030 1.557 1.00 92.50 253 CYS A N 1
ATOM 2103 C CA . CYS A 1 253 ? -16.495 -17.697 2.102 1.00 92.50 253 CYS A CA 1
ATOM 2104 C C . CYS A 1 253 ? -17.666 -18.515 1.511 1.00 92.50 253 CYS A C 1
ATOM 2106 O O . CYS A 1 253 ? -18.756 -17.981 1.275 1.00 92.50 253 CYS A O 1
ATOM 2108 N N . ILE A 1 254 ? -17.452 -19.807 1.240 1.00 92.00 254 ILE A N 1
ATOM 2109 C CA . ILE A 1 254 ? -18.497 -20.712 0.739 1.00 92.00 254 ILE A CA 1
ATOM 2110 C C . ILE A 1 254 ? -19.606 -20.833 1.796 1.00 92.00 254 ILE A C 1
ATOM 2112 O O . ILE A 1 254 ? -19.334 -21.127 2.954 1.00 92.00 254 ILE A O 1
ATOM 2116 N N . GLY A 1 255 ? -20.857 -20.586 1.398 1.00 90.56 255 GLY A N 1
ATOM 2117 C CA . GLY A 1 255 ? -22.021 -20.651 2.291 1.00 90.56 255 GLY A CA 1
ATOM 2118 C C . GLY A 1 255 ? -22.257 -19.412 3.168 1.00 90.56 255 GLY A C 1
ATOM 2119 O O . GLY A 1 255 ? -23.268 -19.358 3.863 1.00 90.56 255 GLY A O 1
ATOM 2120 N N . CYS A 1 256 ? -21.389 -18.395 3.122 1.00 94.19 256 CYS A N 1
ATOM 2121 C CA . CYS A 1 256 ? -21.603 -17.144 3.854 1.00 94.19 256 CYS A CA 1
ATOM 2122 C C . CYS A 1 256 ? -22.719 -16.310 3.200 1.00 94.19 256 CYS A C 1
ATOM 2124 O O . CYS A 1 256 ? -22.612 -15.907 2.039 1.00 94.19 256 CYS A O 1
ATOM 2126 N N . ASN A 1 257 ? -23.766 -15.990 3.961 1.00 93.62 257 ASN A N 1
ATOM 2127 C CA . ASN A 1 257 ? -24.902 -15.188 3.497 1.00 93.62 257 ASN A CA 1
ATOM 2128 C C . ASN A 1 257 ? -24.573 -13.694 3.304 1.00 93.62 257 ASN A C 1
ATOM 2130 O O . ASN A 1 257 ? -25.335 -12.991 2.645 1.00 93.62 257 ASN A O 1
ATOM 2134 N N . LYS A 1 258 ? -23.443 -13.202 3.833 1.00 92.88 258 LYS A N 1
ATOM 2135 C CA . LYS A 1 258 ? -22.995 -11.804 3.673 1.00 92.88 258 LYS A CA 1
ATOM 2136 C C . LYS A 1 258 ? -21.872 -11.622 2.654 1.00 92.88 258 LYS A C 1
ATOM 2138 O O . LYS A 1 258 ? -21.366 -10.511 2.486 1.00 92.88 258 LYS A O 1
ATOM 2143 N N . ARG A 1 259 ? -21.542 -12.675 1.897 1.00 91.19 259 ARG A N 1
ATOM 2144 C CA . ARG A 1 259 ? -20.557 -12.639 0.803 1.00 91.19 259 ARG A CA 1
ATOM 2145 C C . ARG A 1 259 ? -20.824 -11.508 -0.193 1.00 91.19 259 ARG A C 1
ATOM 2147 O O . ARG A 1 259 ? -19.882 -10.867 -0.650 1.00 91.19 259 ARG A O 1
ATOM 2154 N N . ASP A 1 260 ? -22.090 -11.240 -0.506 1.00 90.00 260 ASP A N 1
ATOM 2155 C CA . ASP A 1 260 ? -22.462 -10.176 -1.438 1.00 90.00 260 ASP A CA 1
ATOM 2156 C C . ASP A 1 260 ? -22.333 -8.764 -0.872 1.00 90.00 260 ASP A C 1
ATOM 2158 O O . ASP A 1 260 ? -22.248 -7.824 -1.658 1.00 90.00 260 ASP A O 1
ATOM 2162 N N . LEU A 1 261 ? -22.283 -8.613 0.451 1.00 91.38 261 LEU A N 1
ATOM 2163 C CA . LEU A 1 261 ? -22.105 -7.322 1.109 1.00 91.38 261 LEU A CA 1
ATOM 2164 C C . LEU A 1 261 ? -20.624 -6.967 1.214 1.00 91.38 261 LEU A C 1
ATOM 2166 O O . LEU A 1 261 ? -20.220 -5.885 0.807 1.00 91.38 261 LEU A O 1
ATOM 2170 N N . CYS A 1 262 ? -19.805 -7.890 1.729 1.00 93.62 262 CYS A N 1
ATOM 2171 C CA . CYS A 1 262 ? -18.374 -7.644 1.909 1.00 93.62 262 CYS A CA 1
ATOM 2172 C C . CYS A 1 262 ? -17.548 -7.916 0.652 1.00 93.62 262 CYS A C 1
ATOM 2174 O O . CYS A 1 262 ? -16.364 -7.607 0.640 1.00 93.62 262 CYS A O 1
ATOM 2176 N N . LYS A 1 263 ? -18.129 -8.557 -0.375 1.00 93.94 263 LYS A N 1
ATOM 2177 C CA . LYS A 1 263 ? -17.450 -8.957 -1.620 1.00 93.94 263 LYS A CA 1
ATOM 2178 C C . LYS A 1 263 ? -16.104 -9.651 -1.367 1.00 93.94 263 LYS A C 1
ATOM 2180 O O . LYS A 1 263 ? -15.140 -9.414 -2.092 1.00 93.94 263 LYS A O 1
ATOM 2185 N N . LEU A 1 264 ? -16.082 -10.531 -0.358 1.00 93.62 264 LEU A N 1
ATOM 2186 C CA . LEU A 1 264 ? -14.929 -11.311 0.123 1.00 93.62 264 LEU A CA 1
ATOM 2187 C C . LEU A 1 264 ? -13.834 -10.520 0.868 1.00 93.62 264 LEU A C 1
ATOM 2189 O O . LEU A 1 264 ? -12.832 -11.121 1.244 1.00 93.62 264 LEU A O 1
ATOM 2193 N N . GLY A 1 265 ? -14.006 -9.217 1.114 1.00 94.88 265 GLY A N 1
ATOM 2194 C CA . GLY A 1 265 ? -12.972 -8.386 1.738 1.00 94.88 265 GLY A CA 1
ATOM 2195 C C . GLY A 1 265 ? -11.673 -8.359 0.926 1.00 94.88 265 GLY A C 1
ATOM 2196 O O . GLY A 1 265 ? -11.691 -8.415 -0.311 1.00 94.88 265 GLY A O 1
ATOM 2197 N N . CYS A 1 266 ? -10.530 -8.277 1.607 1.00 96.44 266 CYS A N 1
ATOM 2198 C CA . CYS A 1 266 ? -9.237 -8.390 0.946 1.00 96.44 266 CYS A CA 1
ATOM 2199 C C . CYS A 1 266 ? -8.884 -9.869 0.728 1.00 96.44 266 CYS A C 1
ATOM 2201 O O . CYS A 1 266 ? -8.543 -10.583 1.666 1.00 96.44 266 CYS A O 1
ATOM 2203 N N . ILE A 1 267 ? -8.889 -10.329 -0.530 1.00 95.69 267 ILE A N 1
ATOM 2204 C CA . ILE A 1 267 ? -8.522 -11.717 -0.880 1.00 95.69 267 ILE A CA 1
ATOM 2205 C C . ILE A 1 267 ? -7.110 -12.078 -0.406 1.00 95.69 267 ILE A C 1
ATOM 2207 O O . ILE A 1 267 ? -6.887 -13.194 0.056 1.00 95.69 267 ILE A O 1
ATOM 2211 N N . GLY A 1 268 ? -6.173 -11.129 -0.480 1.00 95.81 268 GLY A N 1
ATOM 2212 C CA . GLY A 1 268 ? -4.823 -11.316 0.046 1.00 95.81 268 GLY A CA 1
ATOM 2213 C C . GLY A 1 268 ? -4.828 -11.629 1.543 1.00 95.81 268 GLY A C 1
ATOM 2214 O O . GLY A 1 268 ? -4.302 -12.655 1.968 1.00 95.81 268 GLY A O 1
ATOM 2215 N N . ASN A 1 269 ? -5.508 -10.804 2.340 1.00 96.06 269 ASN A N 1
ATOM 2216 C CA . ASN A 1 269 ? -5.610 -11.017 3.785 1.00 96.06 269 ASN A CA 1
ATOM 2217 C C . ASN A 1 269 ? -6.349 -12.327 4.088 1.00 96.06 269 ASN A C 1
ATOM 2219 O O . ASN A 1 269 ? -5.869 -13.141 4.873 1.00 96.06 269 ASN A O 1
ATOM 2223 N N . ALA A 1 270 ? -7.473 -12.571 3.411 1.00 95.25 270 ALA A N 1
ATOM 2224 C CA . ALA A 1 270 ? -8.307 -13.745 3.626 1.00 95.25 270 ALA A CA 1
ATOM 2225 C C . ALA A 1 270 ? -7.585 -15.074 3.380 1.00 95.25 270 ALA A C 1
ATOM 2227 O O . ALA A 1 270 ? -7.911 -16.058 4.033 1.00 95.25 270 ALA A O 1
ATOM 2228 N N . VAL A 1 271 ? -6.639 -15.121 2.441 1.00 94.81 271 VAL A N 1
ATOM 2229 C CA . VAL A 1 271 ? -5.968 -16.364 2.021 1.00 94.81 271 VAL A CA 1
ATOM 2230 C C . VAL A 1 271 ? -4.616 -16.548 2.696 1.00 94.81 271 VAL A C 1
ATOM 2232 O O . VAL A 1 271 ? -4.226 -17.675 2.985 1.00 94.81 271 VAL A O 1
ATOM 2235 N N . TYR A 1 272 ? -3.876 -15.459 2.916 1.00 95.25 272 TYR A N 1
ATOM 2236 C CA . TYR A 1 272 ? -2.490 -15.534 3.389 1.00 95.25 272 TYR A CA 1
ATOM 2237 C C . TYR A 1 272 ? -2.320 -15.194 4.867 1.00 95.25 272 TYR A C 1
ATOM 2239 O O . TYR A 1 272 ? -1.263 -15.492 5.424 1.00 95.25 272 TYR A O 1
ATOM 2247 N N . LEU A 1 273 ? -3.327 -14.581 5.491 1.00 94.75 273 LEU A N 1
ATOM 2248 C CA . LEU A 1 273 ? -3.345 -14.250 6.920 1.00 94.75 273 LEU A CA 1
ATOM 2249 C C . LEU A 1 273 ? -4.543 -14.866 7.657 1.00 94.75 273 LEU A C 1
ATOM 2251 O O . LEU A 1 273 ? -4.531 -14.948 8.888 1.00 94.75 273 LEU A O 1
ATOM 2255 N N . GLY A 1 274 ? -5.567 -15.282 6.915 1.00 88.75 274 GLY A N 1
ATOM 2256 C CA . GLY A 1 274 ? -6.734 -15.997 7.413 1.00 88.75 274 GLY A CA 1
ATOM 2257 C C . GLY A 1 274 ? -6.929 -17.339 6.712 1.00 88.75 274 GLY A C 1
ATOM 2258 O O . GLY A 1 274 ? -6.166 -17.721 5.827 1.00 88.75 274 GLY A O 1
ATOM 2259 N N . ASP A 1 275 ? -7.993 -18.036 7.097 1.00 89.62 275 ASP A N 1
ATOM 2260 C CA . ASP A 1 275 ? -8.356 -19.347 6.557 1.00 89.62 275 ASP A CA 1
ATOM 2261 C C . ASP A 1 275 ? -9.494 -19.204 5.541 1.00 89.62 275 ASP A C 1
ATOM 2263 O O . ASP A 1 275 ? -10.630 -19.620 5.771 1.00 89.62 275 ASP A O 1
ATOM 2267 N N . CYS A 1 276 ? -9.204 -18.548 4.412 1.00 92.25 276 CYS A N 1
ATOM 2268 C CA . CYS A 1 276 ? -10.189 -18.189 3.382 1.00 92.25 276 CYS A CA 1
ATOM 2269 C C . CYS A 1 276 ? -11.311 -17.252 3.875 1.00 92.25 276 CYS A C 1
ATOM 2271 O O . CYS A 1 276 ? -12.400 -17.201 3.289 1.00 92.25 276 CYS A O 1
ATOM 2273 N N . LYS A 1 277 ? -11.014 -16.490 4.929 1.00 93.69 277 LYS A N 1
ATOM 2274 C CA . LYS A 1 277 ? -11.845 -15.450 5.533 1.00 93.69 277 LYS A CA 1
ATOM 2275 C C . LYS A 1 277 ? -10.923 -14.328 5.999 1.00 93.69 277 LYS A C 1
ATOM 2277 O O . LYS A 1 277 ? -9.900 -14.596 6.624 1.00 93.69 277 LYS A O 1
ATOM 2282 N N . ASP A 1 278 ? -11.282 -13.088 5.685 1.00 95.88 278 ASP A N 1
ATOM 2283 C CA . ASP A 1 278 ? -10.516 -11.917 6.112 1.00 95.88 278 ASP A CA 1
ATOM 2284 C C . ASP A 1 278 ? -10.362 -11.898 7.654 1.00 95.88 278 ASP A C 1
ATOM 2286 O O . ASP A 1 278 ? -11.369 -12.097 8.345 1.00 95.88 278 ASP A O 1
ATOM 2290 N N . PRO A 1 279 ? -9.152 -11.686 8.216 1.00 96.38 279 PRO A N 1
ATOM 2291 C CA . PRO A 1 279 ? -8.918 -11.689 9.665 1.00 96.38 279 PRO A CA 1
ATOM 2292 C C . PRO A 1 279 ? -9.779 -10.706 10.470 1.00 96.38 279 PRO A C 1
ATOM 2294 O O . PRO A 1 279 ? -9.985 -10.913 11.669 1.00 96.38 279 PRO A O 1
ATOM 2297 N N . LEU A 1 280 ? -10.294 -9.655 9.826 1.00 96.56 280 LEU A N 1
ATOM 2298 C CA . LEU A 1 280 ? -11.167 -8.658 10.446 1.00 96.56 280 LEU A CA 1
ATOM 2299 C C . LEU A 1 280 ? -12.663 -8.987 10.320 1.00 96.56 280 LEU A C 1
ATOM 2301 O O . LEU A 1 280 ? -13.508 -8.269 10.852 1.00 96.56 280 LEU A O 1
ATOM 2305 N N . CYS A 1 281 ? -13.022 -10.070 9.627 1.00 95.25 281 CYS A N 1
ATOM 2306 C CA . CYS A 1 281 ? -14.412 -10.458 9.442 1.00 95.25 281 CYS A CA 1
ATOM 2307 C C . CYS A 1 281 ? -15.014 -11.067 10.726 1.00 95.25 281 CYS A C 1
ATOM 2309 O O . CYS A 1 281 ? -14.530 -12.064 11.270 1.00 95.25 281 CYS A O 1
ATOM 2311 N N . GLU A 1 282 ? -16.131 -10.499 11.183 1.00 87.31 282 GLU A N 1
ATOM 2312 C CA . GLU A 1 282 ? -16.794 -10.875 12.441 1.00 87.31 282 GLU A CA 1
ATOM 2313 C C . GLU A 1 282 ? -17.672 -12.139 12.350 1.00 87.31 282 GLU A C 1
ATOM 2315 O O . GLU A 1 282 ? -18.042 -12.680 13.389 1.00 87.31 282 GLU A O 1
ATOM 2320 N N . GLU A 1 283 ? -17.968 -12.638 11.142 1.00 78.06 283 GLU A N 1
ATOM 2321 C CA . GLU A 1 283 ? -18.956 -13.712 10.883 1.00 78.06 283 GLU A CA 1
ATOM 2322 C C . GLU A 1 283 ? -18.384 -15.105 10.700 1.00 78.06 283 GLU A C 1
ATOM 2324 O O . GLU A 1 283 ? -17.679 -15.326 9.693 1.00 78.06 283 GLU A O 1
#

Sequence (283 aa):
MEFKVNLPLRLSLSFYNWQGAEPDFQKILKAVEHLKLFSLSLEFDRQALSIFQKSFNEFSFKAFKKTLIIDFKDYADNQDIIPIFNEVEVDIPFFSQEREIELFLNTNPDKNFIISFLLTGQNIKVFEKILFYAQKYNKKIKIPNPNLIRYKNELSKIYLRKEDLLQIKDLKPLVKNINIEVHDYFLAKFFELSDADRFAGCQAGKLMGHIENGNLYPCASIPEKVGSLLEYSFEILWNRAYNIVDEVCKKCCIGCNKRDLCKLGCIGNAVYLGDCKDPLCEE

Foldseek 3Di:
DDQDAPPQAEEEEEEDPQPDDLVLVVLLLVLQLPDQHQEYEYEYDPVSVVSCVVCVVVGDRNYVFYEYEYALVCVVVPPVCCVVGPAYEHEDDAPDDLVVVVVSLVVCLPPAHEYEYADWLVCLVSVLVVLVSCLVSQHEYEHDDDQCLPCLVPCLVIHDFQVSLVVCLVCLVSVVNGRYHYQWLLVCVSSPHCNNVVDPADCFLRRYWYAYSQFIASHSLGNDTQGGSVVDRPSSSSVSRVVVLVVLLVPAPPPPPCCVSCVQTHSSQCVRNHVSHHRNDPD

pLDDT: mean 93.31, std 6.71, range [46.19, 98.5]

Secondary structure (DSSP, 8-state):
----PPSSPEEEEEESS--S-HHHHHHHHHHHHTSEEEEEEEEE-HHHHHHHHHHGGG---EEEEEEEEEETTTTGGGGGGGGGSSEEEEEE-TT--HHHHHHHHHH-TT---EEEE--BTT-HHHHHHHHHHHHHTT--EEEPPP-HHHHHHHHHHHB--GGGGGTTGGGHHHHHTS-EEE--HHHHHHTT-HHHHT--S--BTTTEEEEETTEEESBTTB----EETTTS-HHHHHHHHHHHHHHHHTTSSTT-TTHHHHTTS-HHHHHHTSSSS-TT---